Protein AF-A0A6G0W6D2-F1 (afdb_monomer_lite)

Sequence (345 aa):
MPRTNRQSHSVPTDGKIVRRNLGDDERQKVYRLLLERSVEGKLKHGTIAIVLRIVGCHWRTVSRLWAQARASIDKGSLVADVAVKRKGNPGAKSRRSSDEVEEAKSVALDDRQTLRSTAEKSGIPKTTILRHMKTSSILRARSNHVKPILTTKNQVWRVRHAMSLLLPQLCGGHIFANMRDFVHIDEKWFNITKVKRRFYAYNNEALALRRVQSTKFITKVCAGNTTYSPLKKHGAGPGKKVGVIGIGGLGHLEREGVQGALGSAPLHPEAVKAYAQSFDILLCTSYGPTTNWDMLLSLVATLGTFVLVGLPEKPITDGSFSLVPHKLSFVGSLIRSPSQIEERL

pLDDT: mean 76.23, std 16.11, range [27.22, 94.69]

Foldseek 3Di:
DPDDDPPDDDDDDPDQDAPPDDALVLLVVLVVQQVVQDDPLHHDPCSLVVSCVVSSHDSVLSVVQSVQQVVCVVVPHPGGPSHDPDPDPPDDDDPDDLVLLVQLQVDDQVLQQDLVSSCVRSVNDSVVNVVSCVVVVQWDKDKAFEDEDDDPVNVVVVVVVQVVQWDADPVRDTDGNPCPVDDDDDDDFDFPDDRMTIGGDGPPDDDDHRYDHDPVPTDGLFLVQQVVVVCVVLPPDPPFAEEEADPDPNRVVCPVPHDDYDDPDPCDPVNLVVQFQPGLEYEYDDDDPPDDQLSSLRNHHQQGEYEYSDDDPDDDDDHPVSCPVSVYHYYYTHHDDPVVSVVVD

Secondary structure (DSSP, 8-state):
-------------SS---BS---HHHHHHHHHHHHHTEETTEEPTTHHHHHHHHHTB-HHHHHHHHHHHHHHHHTT-SS---S-S--S--PPPPSS-HHHHHGGGGS-GGGGGSHHHHHHHH---HHHHHHHHHHH--EEEEEEE-EE---HHHHHHHHHHHHHTEEE-TTS-EEE---TT---------BSS-SEEEEEEETTPPPPP-EES-GGGSPBHHHHHHHHHHHHHTT--TT--EEEE--STTHHHHHTTSS----SS---HHHHHHTTT-EEEEEE----TT--HHHHHTTEEEEEEEEE-S--SS-----HHHHTTTT-EEEE-----HHHHHTT-

Organism: NCBI:txid100861

InterPro domains:
  IPR036291 NAD(P)-binding domain superfamily [SSF51735] (221-343)
  IPR056671 Domain of unknown function DUF7769 [PF24964] (24-75)

Radius of gyration: 41.67 Å; chains: 1; bounding box: 96×47×117 Å

Structure (mmCIF, N/CA/C/O backbone):
data_AF-A0A6G0W6D2-F1
#
_entry.id   AF-A0A6G0W6D2-F1
#
loop_
_atom_site.group_PDB
_atom_site.id
_atom_site.type_symbol
_atom_site.label_atom_id
_atom_site.label_alt_id
_atom_site.label_comp_id
_atom_site.label_asym_id
_atom_site.label_entity_id
_atom_site.label_seq_id
_atom_site.pdbx_PDB_ins_code
_atom_site.Cartn_x
_atom_site.Cartn_y
_atom_site.Cartn_z
_atom_site.occupancy
_atom_site.B_iso_or_equiv
_atom_site.auth_seq_id
_atom_site.auth_comp_id
_atom_site.auth_asym_id
_atom_site.auth_atom_id
_atom_site.pdbx_PDB_model_num
ATOM 1 N N . MET A 1 1 ? -7.844 11.949 25.074 1.00 30.92 1 MET A N 1
ATOM 2 C CA . MET A 1 1 ? -8.590 13.096 25.630 1.00 30.92 1 MET A CA 1
ATOM 3 C C . MET A 1 1 ? -9.917 12.595 26.187 1.00 30.92 1 MET A C 1
ATOM 5 O O . MET A 1 1 ? -10.807 12.299 25.391 1.00 30.92 1 MET A O 1
ATOM 9 N N . PRO A 1 2 ? -10.049 12.402 27.509 1.00 30.64 2 PRO A N 1
ATOM 10 C CA . PRO A 1 2 ? -11.330 12.071 28.118 1.00 30.64 2 PRO A CA 1
ATOM 11 C C . PRO A 1 2 ? -12.205 13.327 28.087 1.00 30.64 2 PRO A C 1
ATOM 13 O O . PRO A 1 2 ? -11.773 14.396 28.510 1.00 30.64 2 PRO A O 1
ATOM 16 N N . ARG A 1 3 ? -13.413 13.224 27.527 1.00 27.22 3 ARG A N 1
ATOM 17 C CA . ARG A 1 3 ? -14.372 14.334 27.523 1.00 27.22 3 ARG A CA 1
ATOM 18 C C . ARG A 1 3 ? -14.784 14.617 28.965 1.00 27.22 3 ARG A C 1
ATOM 20 O O . ARG A 1 3 ? -15.404 13.772 29.604 1.00 27.22 3 ARG A O 1
ATOM 27 N N . THR A 1 4 ? -14.415 15.795 29.451 1.00 32.22 4 THR A N 1
ATOM 28 C CA . THR A 1 4 ? -14.839 16.336 30.735 1.00 32.22 4 THR A CA 1
ATOM 29 C C . THR A 1 4 ? -16.358 16.457 30.752 1.00 32.22 4 THR A C 1
ATOM 31 O O . THR A 1 4 ? -16.993 16.957 29.820 1.00 32.22 4 THR A O 1
ATOM 34 N N . ASN A 1 5 ? -16.943 15.899 31.804 1.00 29.70 5 ASN A N 1
ATOM 35 C CA . ASN A 1 5 ? -18.371 15.870 32.050 1.00 29.70 5 ASN A CA 1
ATOM 36 C C . ASN A 1 5 ? -18.835 17.318 32.280 1.00 29.70 5 ASN A C 1
ATOM 38 O O . ASN A 1 5 ? -18.477 17.919 33.292 1.00 29.70 5 ASN A O 1
ATOM 42 N N . ARG A 1 6 ? -19.571 17.909 31.329 1.00 30.69 6 ARG A N 1
ATOM 43 C CA . ARG A 1 6 ? -20.211 19.216 31.529 1.00 30.69 6 ARG A CA 1
ATOM 44 C C . ARG A 1 6 ? -21.268 19.051 32.618 1.00 30.69 6 ARG A C 1
ATOM 46 O O . ARG A 1 6 ? -22.361 18.559 32.350 1.00 30.69 6 ARG A O 1
ATOM 53 N N . GLN A 1 7 ? -20.926 19.449 33.838 1.00 33.25 7 GLN A N 1
ATOM 54 C CA . GLN A 1 7 ? -21.901 19.709 34.887 1.00 33.25 7 GLN A CA 1
ATOM 55 C C . GLN A 1 7 ? -22.742 20.903 34.431 1.00 33.25 7 GLN A C 1
ATOM 57 O O . GLN A 1 7 ? -22.276 22.039 34.385 1.00 33.25 7 GLN A O 1
ATOM 62 N N . SER A 1 8 ? -23.970 20.630 34.000 1.00 29.39 8 SER A N 1
ATOM 63 C CA . SER A 1 8 ? -24.966 21.660 33.738 1.00 29.39 8 SER A CA 1
ATOM 64 C C . SER A 1 8 ? -25.407 22.251 35.076 1.00 29.39 8 SER A C 1
ATOM 66 O O . SER A 1 8 ? -26.236 21.663 35.773 1.00 29.39 8 SER A O 1
ATOM 68 N N . HIS A 1 9 ? -24.835 23.392 35.449 1.00 32.47 9 HIS A N 1
ATOM 69 C CA . HIS A 1 9 ? -25.386 24.241 36.496 1.00 32.47 9 HIS A CA 1
ATOM 70 C C . HIS A 1 9 ? -26.630 24.945 35.945 1.00 32.47 9 HIS A C 1
ATOM 72 O O . HIS A 1 9 ? -26.527 25.817 35.088 1.00 32.47 9 HIS A O 1
ATOM 78 N N . SER A 1 10 ? -27.807 24.547 36.421 1.00 30.92 10 SER A N 1
ATOM 79 C CA . SER A 1 10 ? -29.050 25.302 36.251 1.00 30.92 10 SER A CA 1
ATOM 80 C C . SER A 1 10 ? -29.466 25.865 37.608 1.00 30.92 10 SER A C 1
ATOM 82 O O . SER A 1 10 ? -29.642 25.102 38.561 1.00 30.92 10 SER A O 1
ATOM 84 N N . VAL A 1 11 ? -29.599 27.189 37.681 1.00 31.41 11 VAL A N 1
ATOM 85 C CA . VAL A 1 11 ? -30.148 27.939 38.822 1.00 31.41 11 VAL A CA 1
ATOM 86 C C . VAL A 1 11 ? -31.615 27.523 39.048 1.00 31.41 11 VAL A C 1
ATOM 88 O O . VAL A 1 11 ? -32.323 27.336 38.056 1.00 31.41 11 VAL A O 1
ATOM 91 N N . PRO A 1 12 ? -32.098 27.345 40.295 1.00 35.16 12 PRO A N 1
ATOM 92 C CA . PRO A 1 12 ? -33.463 26.897 40.541 1.00 35.16 12 PRO A CA 1
ATOM 93 C C . PRO A 1 12 ? -34.421 28.083 40.713 1.00 35.16 12 PRO A C 1
ATOM 95 O O . PRO A 1 12 ? -34.362 28.795 41.711 1.00 35.16 12 PRO A O 1
ATOM 98 N N . THR A 1 13 ? -35.329 28.257 39.756 1.00 35.19 13 THR A N 1
ATOM 99 C CA . THR A 1 13 ? -36.591 28.991 39.919 1.00 35.19 13 THR A CA 1
ATOM 100 C C . THR A 1 13 ? -37.713 28.013 40.270 1.00 35.19 13 THR A C 1
ATOM 102 O O . THR A 1 13 ? -37.699 26.855 39.844 1.00 35.19 13 THR A O 1
ATOM 105 N N . ASP A 1 14 ? -38.654 28.462 41.103 1.00 43.66 14 ASP A N 1
ATOM 106 C CA . ASP A 1 14 ? -39.768 27.680 41.646 1.00 43.66 14 ASP A CA 1
ATOM 107 C C . ASP A 1 14 ? -40.508 26.854 40.581 1.00 43.66 14 ASP A C 1
ATOM 109 O O . ASP A 1 14 ? -41.156 27.371 39.676 1.00 43.66 14 ASP A O 1
ATOM 113 N N . GLY A 1 15 ? -40.389 25.530 40.699 1.00 42.16 15 GLY A N 1
ATOM 114 C CA . GLY A 1 15 ? -40.879 24.572 39.709 1.00 42.16 15 GLY A CA 1
ATOM 115 C C . GLY A 1 15 ? -40.122 23.254 39.822 1.00 42.16 15 GLY A C 1
ATOM 116 O O . GLY A 1 15 ? -39.290 22.924 38.981 1.00 42.16 15 GLY A O 1
ATOM 117 N N . LYS A 1 16 ? -40.357 22.527 40.924 1.00 50.44 16 LYS A N 1
ATOM 118 C CA . LYS A 1 16 ? -39.625 21.320 41.358 1.00 50.44 16 LYS A CA 1
ATOM 119 C C . LYS A 1 16 ? -39.306 20.358 40.203 1.00 50.44 16 LYS A C 1
ATOM 121 O O . LYS A 1 16 ? -40.147 19.561 39.791 1.00 50.44 16 LYS A O 1
ATOM 126 N N . ILE A 1 17 ? -38.052 20.365 39.748 1.00 48.47 17 ILE A N 1
ATOM 127 C CA . ILE A 1 17 ? -37.510 19.354 38.836 1.00 48.47 17 ILE A CA 1
ATOM 128 C C . ILE A 1 17 ? -37.545 18.005 39.564 1.00 48.47 17 ILE A C 1
ATOM 130 O O . ILE A 1 17 ? -36.714 17.726 40.428 1.00 48.47 17 ILE A O 1
ATOM 134 N N . VAL A 1 18 ? -38.507 17.147 39.223 1.00 56.16 18 VAL A N 1
ATOM 135 C CA . VAL A 1 18 ? -38.539 15.764 39.711 1.00 56.16 18 VAL A CA 1
ATOM 136 C C . VAL A 1 18 ? -37.353 15.027 39.089 1.00 56.16 18 VAL A C 1
ATOM 138 O O . VAL A 1 18 ? -37.383 14.655 37.913 1.00 56.16 18 VAL A O 1
ATOM 141 N N . ARG A 1 19 ? -36.281 14.811 39.862 1.00 59.34 19 ARG A N 1
ATOM 142 C CA . ARG A 1 19 ? -35.119 14.051 39.382 1.00 59.34 19 ARG A CA 1
ATOM 143 C C . ARG A 1 19 ? -35.551 12.629 39.019 1.00 59.34 19 ARG A C 1
ATOM 145 O O . ARG A 1 19 ? -36.114 11.899 39.836 1.00 59.34 19 ARG A O 1
ATOM 152 N N . ARG A 1 20 ? -35.287 12.230 37.768 1.00 62.28 20 ARG A N 1
ATOM 153 C CA . ARG A 1 20 ? -35.770 10.957 37.201 1.00 62.28 20 ARG A CA 1
ATOM 154 C C . ARG A 1 20 ? -35.041 9.735 37.772 1.00 62.28 20 ARG A C 1
ATOM 156 O O . ARG A 1 20 ? -35.652 8.676 37.857 1.00 62.28 20 ARG A O 1
ATOM 163 N N . ASN A 1 21 ? -33.772 9.874 38.174 1.00 73.94 21 ASN A N 1
ATOM 164 C CA . ASN A 1 21 ? -32.947 8.799 38.738 1.00 73.94 21 ASN A CA 1
ATOM 165 C C . ASN A 1 21 ? -32.034 9.336 39.855 1.00 73.94 21 ASN A C 1
ATOM 167 O O . ASN A 1 21 ? -31.481 10.421 39.702 1.00 73.94 21 ASN A O 1
ATOM 171 N N . LEU A 1 22 ? -31.878 8.563 40.935 1.00 81.56 22 LEU A N 1
ATOM 172 C CA . LEU A 1 22 ? -30.981 8.838 42.069 1.00 81.56 22 LEU A CA 1
ATOM 173 C C . LEU A 1 22 ? -29.657 8.080 41.886 1.00 81.56 22 LEU A C 1
ATOM 175 O O . LEU A 1 22 ? -29.697 6.927 41.441 1.00 81.56 22 LEU A O 1
ATOM 179 N N . GLY A 1 23 ? -28.528 8.699 42.240 1.00 81.81 23 GLY A N 1
ATOM 180 C CA . GLY A 1 23 ? -27.217 8.028 42.311 1.00 81.81 23 GLY A CA 1
ATOM 181 C C . GLY A 1 23 ? -27.083 7.101 43.529 1.00 81.81 23 GLY A C 1
ATOM 182 O O . GLY A 1 23 ? -27.947 7.118 44.404 1.00 81.81 23 GLY A O 1
ATOM 183 N N . ASP A 1 24 ? -26.014 6.302 43.610 1.00 83.81 24 ASP A N 1
ATOM 184 C CA . ASP A 1 24 ? -25.819 5.335 44.711 1.00 83.81 24 ASP A CA 1
ATOM 185 C C . ASP A 1 24 ? -25.749 6.016 46.089 1.00 83.81 24 ASP A C 1
ATOM 187 O O . ASP A 1 24 ? -26.504 5.645 46.990 1.00 83.81 24 ASP A O 1
ATOM 191 N N . ASP A 1 25 ? -24.961 7.087 46.229 1.00 85.69 25 ASP A N 1
ATOM 192 C CA . ASP A 1 25 ? -24.836 7.836 47.491 1.00 85.69 25 ASP A CA 1
ATOM 193 C C . ASP A 1 25 ? -26.171 8.443 47.948 1.00 85.69 25 ASP A C 1
ATOM 195 O O . ASP A 1 25 ? -26.515 8.449 49.133 1.00 85.69 25 ASP A O 1
ATOM 199 N N . GLU A 1 26 ? -26.955 8.957 46.999 1.00 85.69 26 GLU A N 1
ATOM 200 C CA . GLU A 1 26 ? -28.272 9.537 47.265 1.00 85.69 26 GLU A CA 1
ATOM 201 C C . GLU A 1 26 ? -29.281 8.458 47.670 1.00 85.69 26 GLU A C 1
ATOM 203 O O . GLU A 1 26 ? -30.065 8.659 48.598 1.00 85.69 26 GLU A O 1
ATOM 208 N N . ARG A 1 27 ? -29.247 7.285 47.024 1.00 88.75 27 ARG A N 1
ATOM 209 C CA . ARG A 1 27 ? -30.088 6.139 47.397 1.00 88.75 27 ARG A CA 1
ATOM 210 C C . ARG A 1 27 ? -29.736 5.637 48.791 1.00 88.75 27 ARG A C 1
ATOM 212 O O . ARG A 1 27 ? -30.642 5.333 49.564 1.00 88.75 27 ARG A O 1
ATOM 219 N N . GLN A 1 28 ? -28.455 5.618 49.150 1.00 89.12 28 GLN A N 1
ATOM 220 C CA . GLN A 1 28 ? -28.024 5.220 50.486 1.00 89.12 28 GLN A CA 1
ATOM 221 C C . GLN A 1 28 ? -28.484 6.213 51.560 1.00 89.12 28 GLN A C 1
ATOM 223 O O . GLN A 1 28 ? -28.947 5.789 52.619 1.00 89.12 28 GLN A O 1
ATOM 228 N N . LYS A 1 29 ? -28.473 7.520 51.265 1.00 88.38 29 LYS A N 1
ATOM 229 C CA . LYS A 1 29 ? -29.084 8.548 52.128 1.00 88.38 29 LYS A CA 1
ATOM 230 C C . LYS A 1 29 ? -30.593 8.342 52.291 1.00 88.38 29 LYS A C 1
ATOM 232 O O . LYS A 1 29 ? -31.083 8.352 53.416 1.00 88.38 29 LYS A O 1
ATOM 237 N N . VAL A 1 30 ? -31.324 8.096 51.198 1.00 88.81 30 VAL A N 1
ATOM 238 C CA . VAL A 1 30 ? -32.772 7.800 51.242 1.00 88.81 30 VAL A CA 1
ATOM 239 C C . VAL A 1 30 ? -33.054 6.573 52.104 1.00 88.81 30 VAL A C 1
ATOM 241 O O . VAL A 1 30 ? -33.969 6.599 52.922 1.00 88.81 30 VAL A O 1
ATOM 244 N N . TYR A 1 31 ? -32.268 5.507 51.947 1.00 90.25 31 TYR A N 1
ATOM 245 C CA . TYR A 1 31 ? -32.444 4.284 52.720 1.00 90.25 31 TYR A CA 1
ATOM 246 C C . TYR A 1 31 ? -32.197 4.501 54.220 1.00 90.25 31 TYR A C 1
ATOM 248 O O . TYR A 1 31 ? -33.013 4.065 55.027 1.00 90.25 31 TYR A O 1
ATOM 256 N N . ARG A 1 32 ? -31.145 5.242 54.603 1.00 89.56 32 ARG A N 1
ATOM 257 C CA . ARG A 1 32 ? -30.890 5.600 56.013 1.00 89.56 32 ARG A CA 1
ATOM 258 C C . ARG A 1 32 ? -32.042 6.404 56.621 1.00 89.56 32 ARG A C 1
ATOM 260 O O . ARG A 1 32 ? -32.527 6.047 57.688 1.00 89.56 32 ARG A O 1
ATOM 267 N N . LEU A 1 33 ? -32.548 7.413 55.906 1.00 89.12 33 LEU A N 1
ATOM 268 C CA . LEU A 1 33 ? -33.679 8.234 56.363 1.00 89.12 33 LEU A CA 1
ATOM 269 C C . LEU A 1 33 ? -34.973 7.430 56.551 1.00 89.12 33 LEU A C 1
ATOM 271 O O . LEU A 1 33 ? -35.787 7.763 57.417 1.00 89.12 33 LEU A O 1
ATOM 275 N N . LEU A 1 34 ? -35.183 6.406 55.719 1.00 89.69 34 LEU A N 1
ATOM 276 C CA . LEU A 1 34 ? -36.299 5.472 55.859 1.00 89.69 34 LEU A CA 1
ATOM 277 C C . LEU A 1 34 ? -36.098 4.532 57.048 1.00 89.69 34 LEU A C 1
ATOM 279 O O . LEU A 1 34 ? -37.061 4.275 57.763 1.00 89.69 34 LEU A O 1
ATOM 283 N N . LEU A 1 35 ? -34.869 4.057 57.273 1.00 89.44 35 LEU A N 1
ATOM 284 C CA . LEU A 1 35 ? -34.533 3.167 58.382 1.00 89.44 35 LEU A CA 1
ATOM 285 C C . LEU A 1 35 ? -34.736 3.857 59.739 1.00 89.44 35 LEU A C 1
ATOM 287 O O . LEU A 1 35 ? -35.408 3.292 60.596 1.00 89.44 35 LEU A O 1
ATOM 291 N N . GLU A 1 36 ? -34.274 5.105 59.887 1.00 88.44 36 GLU A N 1
ATOM 292 C CA . GLU A 1 36 ? -34.497 5.956 61.076 1.00 88.44 36 GLU A CA 1
ATOM 293 C C . GLU A 1 36 ? -35.981 6.127 61.432 1.00 88.44 36 GLU A C 1
ATOM 295 O O . GLU A 1 36 ? -36.338 6.343 62.585 1.00 88.44 36 GLU A O 1
ATOM 300 N N . ARG A 1 37 ? -36.858 6.072 60.424 1.00 86.38 37 ARG A N 1
ATOM 301 C CA . ARG A 1 37 ? -38.307 6.292 60.556 1.00 86.38 37 ARG A CA 1
ATOM 302 C C . ARG A 1 37 ? -39.109 4.994 60.443 1.00 86.38 37 ARG A C 1
ATOM 304 O O . ARG A 1 37 ? -40.341 5.040 60.370 1.00 86.38 37 ARG A O 1
ATOM 311 N N . SER A 1 38 ? -38.424 3.853 60.397 1.00 86.31 38 SER A N 1
ATOM 312 C CA . SER A 1 38 ? -39.029 2.525 60.391 1.00 86.31 38 SER A CA 1
ATOM 313 C C . SER A 1 38 ? -39.088 1.978 61.812 1.00 86.31 38 SER A C 1
ATOM 315 O O . SER A 1 38 ? -38.154 2.145 62.589 1.00 86.31 38 SER A O 1
ATOM 317 N N . VAL A 1 39 ? -40.198 1.333 62.155 1.00 82.44 39 VAL A N 1
ATOM 318 C CA . VAL A 1 39 ? -40.387 0.660 63.444 1.00 82.44 39 VAL A CA 1
ATOM 319 C C . VAL A 1 39 ? -40.684 -0.799 63.125 1.00 82.44 39 VAL A C 1
ATOM 321 O O . VAL A 1 39 ? -41.544 -1.071 62.288 1.00 82.44 39 VAL A O 1
ATOM 324 N N . GLU A 1 40 ? -39.914 -1.725 63.703 1.00 77.62 40 GLU A N 1
ATOM 325 C CA . GLU A 1 40 ? -40.036 -3.178 63.460 1.00 77.62 40 GLU A CA 1
ATOM 326 C C . GLU A 1 40 ? -39.983 -3.567 61.967 1.00 77.62 40 GLU A C 1
ATOM 328 O O . GLU A 1 40 ? -40.667 -4.472 61.492 1.00 77.62 40 GLU A O 1
ATOM 333 N N . GLY A 1 41 ? -39.193 -2.836 61.173 1.00 73.50 41 GLY A N 1
ATOM 334 C CA . GLY A 1 41 ? -39.076 -3.078 59.732 1.00 73.50 41 GLY A CA 1
ATOM 335 C C . GLY A 1 41 ? -40.287 -2.634 58.900 1.00 73.50 41 GLY A C 1
ATOM 336 O O . GLY A 1 41 ? -40.288 -2.841 57.684 1.00 73.50 41 GLY A O 1
ATOM 337 N N . LYS A 1 42 ? -41.284 -1.977 59.509 1.00 81.12 42 LYS A N 1
ATOM 338 C CA . LYS A 1 42 ? -42.438 -1.375 58.829 1.00 81.12 42 LYS A CA 1
ATOM 339 C C . LYS A 1 42 ? -42.321 0.151 58.804 1.00 81.12 42 LYS A C 1
ATOM 341 O O . LYS A 1 42 ? -41.895 0.791 59.765 1.00 81.12 42 LYS A O 1
ATOM 346 N N . LEU A 1 43 ? -42.704 0.751 57.679 1.00 84.62 43 LEU A N 1
ATOM 347 C CA . LEU A 1 43 ? -42.761 2.207 57.535 1.00 84.62 43 LEU A CA 1
ATOM 348 C C . LEU A 1 43 ? -44.114 2.719 58.029 1.00 84.62 43 LEU A C 1
ATOM 350 O O . LEU A 1 43 ? -45.156 2.218 57.607 1.00 84.62 43 LEU A O 1
ATOM 354 N N . LYS A 1 44 ? -44.101 3.759 58.868 1.00 83.06 44 LYS A N 1
ATOM 355 C CA . LYS A 1 44 ? -45.326 4.483 59.233 1.00 83.06 44 LYS A CA 1
ATOM 356 C C . LYS A 1 44 ? -45.965 5.137 58.000 1.00 83.06 44 LYS A C 1
ATOM 358 O O . LYS A 1 44 ? -45.279 5.523 57.046 1.00 83.06 44 LYS A O 1
ATOM 363 N N . HIS A 1 45 ? -47.292 5.262 58.019 1.00 80.75 45 HIS A N 1
ATOM 364 C CA . HIS A 1 45 ? -48.028 5.929 56.948 1.00 80.75 45 HIS A CA 1
ATOM 365 C C . HIS A 1 45 ? -47.533 7.376 56.787 1.00 80.75 45 HIS A C 1
ATOM 367 O O . HIS A 1 45 ? -47.266 8.065 57.767 1.00 80.75 45 HIS A O 1
ATOM 373 N N . GLY A 1 46 ? -47.348 7.825 55.545 1.00 81.62 46 GLY A N 1
ATOM 374 C CA . GLY A 1 46 ? -46.825 9.164 55.251 1.00 81.62 46 GLY A CA 1
ATOM 375 C C . GLY A 1 46 ? -45.299 9.329 55.335 1.00 81.62 46 GLY A C 1
ATOM 376 O O . GLY A 1 46 ? -44.787 10.314 54.808 1.00 81.62 46 GLY A O 1
ATOM 377 N N . THR A 1 47 ? -44.529 8.364 55.858 1.00 85.19 47 THR A N 1
ATOM 378 C CA . THR A 1 47 ? -43.053 8.465 55.916 1.00 85.19 47 THR A CA 1
ATOM 379 C C . THR A 1 47 ? -42.420 8.642 54.534 1.00 85.19 47 THR A C 1
ATOM 381 O O . THR A 1 47 ? -41.531 9.472 54.353 1.00 85.19 47 THR A O 1
ATOM 384 N N . ILE A 1 48 ? -42.924 7.932 53.520 1.00 84.31 48 ILE A N 1
ATOM 385 C CA . ILE A 1 48 ? -42.465 8.081 52.127 1.00 84.31 48 ILE A CA 1
ATOM 386 C C . ILE A 1 48 ? -42.742 9.504 51.609 1.00 84.31 48 ILE A C 1
ATOM 388 O O . ILE A 1 48 ? -41.920 10.064 50.881 1.00 84.31 48 ILE A O 1
ATOM 392 N N . ALA A 1 49 ? -43.862 10.109 52.020 1.00 83.38 49 ALA A N 1
ATOM 393 C CA . ALA A 1 49 ? -44.243 11.474 51.659 1.00 83.38 49 ALA A CA 1
ATOM 394 C C . ALA A 1 49 ? -43.380 12.551 52.338 1.00 83.38 49 ALA A C 1
ATOM 396 O O . ALA A 1 49 ? -43.205 13.645 51.803 1.00 83.38 49 ALA A O 1
ATOM 397 N N . ILE A 1 50 ? -42.794 12.236 53.490 1.00 84.50 50 ILE A N 1
ATOM 398 C CA . ILE A 1 50 ? -41.839 13.107 54.178 1.00 84.50 50 ILE A CA 1
ATOM 399 C C . ILE A 1 50 ? -40.467 13.001 53.505 1.00 84.50 50 ILE A C 1
ATOM 401 O O . ILE A 1 50 ? -39.884 14.011 53.115 1.00 84.50 50 ILE A O 1
ATOM 405 N N . VAL A 1 51 ? -39.982 11.776 53.278 1.00 84.88 51 VAL A N 1
ATOM 406 C CA . VAL A 1 51 ? -38.669 11.533 52.655 1.00 84.88 51 VAL A CA 1
ATOM 407 C C . VAL A 1 51 ? -38.611 12.082 51.224 1.00 84.88 51 VAL A C 1
ATOM 409 O O . VAL A 1 51 ? -37.588 12.640 50.824 1.00 84.88 51 VAL A O 1
ATOM 412 N N . LEU A 1 52 ? -39.712 12.027 50.461 1.00 82.81 52 LEU A N 1
ATOM 413 C CA . LEU A 1 52 ? -39.750 12.630 49.122 1.00 82.81 52 LEU A CA 1
ATOM 414 C C . LEU A 1 52 ? -39.627 14.157 49.144 1.00 82.81 52 LEU A C 1
ATOM 416 O O . LEU A 1 52 ? -39.059 14.715 48.208 1.00 82.81 52 LEU A O 1
ATOM 420 N N . ARG A 1 53 ? -40.129 14.838 50.187 1.00 82.31 53 ARG A N 1
ATOM 421 C CA . ARG A 1 53 ? -40.027 16.305 50.300 1.00 82.31 53 ARG A CA 1
ATOM 422 C C . ARG A 1 53 ? -38.590 16.736 50.572 1.00 82.31 53 ARG A C 1
ATOM 424 O O . ARG A 1 53 ? -38.172 17.758 50.047 1.00 82.31 53 ARG A O 1
ATOM 431 N N . ILE A 1 54 ? -37.852 15.927 51.332 1.00 82.38 54 ILE A N 1
ATOM 432 C CA . ILE A 1 54 ? -36.447 16.165 51.680 1.00 82.38 54 ILE A CA 1
ATOM 433 C C . ILE A 1 54 ? -35.532 15.922 50.471 1.00 82.38 54 ILE A C 1
ATOM 435 O O . ILE A 1 54 ? -34.629 16.706 50.210 1.00 82.38 54 ILE A O 1
ATOM 439 N N . VAL A 1 55 ? -35.761 14.837 49.725 1.00 80.56 55 VAL A N 1
ATOM 440 C CA . VAL A 1 55 ? -34.838 14.392 48.662 1.00 80.56 55 VAL A CA 1
ATOM 441 C C . VAL A 1 55 ? -35.247 14.877 47.263 1.00 80.56 55 VAL A C 1
ATOM 443 O O . VAL A 1 55 ? -34.436 14.862 46.340 1.00 80.56 55 VAL A O 1
ATOM 446 N N . GLY A 1 56 ? -36.492 15.324 47.072 1.00 79.00 56 GLY A N 1
ATOM 447 C CA . GLY A 1 56 ? -36.956 15.867 45.790 1.00 79.00 56 GLY A CA 1
ATOM 448 C C . GLY A 1 56 ? -37.072 14.814 44.678 1.00 79.00 56 GLY A C 1
ATOM 449 O O . GLY A 1 56 ? -36.708 15.068 43.529 1.00 79.00 56 GLY A O 1
ATOM 450 N N . CYS A 1 57 ? -37.563 13.613 45.000 1.00 79.00 57 CYS A N 1
ATOM 451 C CA . CYS A 1 57 ? -37.718 12.507 44.047 1.00 79.00 57 CYS A CA 1
ATOM 452 C C . CYS A 1 57 ? -39.156 11.965 43.997 1.00 79.00 57 CYS A C 1
ATOM 454 O O . CYS A 1 57 ? -39.968 12.199 44.890 1.00 79.00 57 CYS A O 1
ATOM 456 N N . HIS A 1 58 ? -39.494 11.225 42.937 1.00 83.62 58 HIS A N 1
ATOM 457 C CA . HIS A 1 58 ? -40.824 10.626 42.798 1.00 83.62 58 HIS A CA 1
ATOM 458 C C . HIS A 1 58 ? -41.042 9.505 43.833 1.00 83.62 58 HIS A C 1
ATOM 460 O O . HIS A 1 58 ? -40.200 8.615 43.971 1.00 83.62 58 HIS A O 1
ATOM 466 N N . TRP A 1 59 ? -42.203 9.469 44.498 1.00 82.19 59 TRP A N 1
ATOM 467 C CA . TRP A 1 59 ? -42.514 8.498 45.563 1.00 82.19 59 TRP A CA 1
ATOM 468 C C . TRP A 1 59 ? -42.325 7.027 45.138 1.00 82.19 59 TRP A C 1
ATOM 470 O O . TRP A 1 59 ? -41.799 6.222 45.904 1.00 82.19 59 TRP A O 1
ATOM 480 N N . ARG A 1 60 ? -42.665 6.673 43.882 1.00 85.00 60 ARG A N 1
ATOM 481 C CA . ARG A 1 60 ? -42.424 5.325 43.308 1.00 85.00 60 ARG A CA 1
ATOM 482 C C . ARG A 1 60 ? -40.950 4.917 43.309 1.00 85.00 60 ARG A C 1
ATOM 484 O O . ARG A 1 60 ? -40.656 3.729 43.249 1.00 85.00 60 ARG A O 1
ATOM 491 N N . THR A 1 61 ? -40.017 5.864 43.285 1.00 84.88 61 THR A N 1
ATOM 492 C CA . THR A 1 61 ? -38.576 5.576 43.339 1.00 84.88 61 THR A CA 1
ATOM 493 C C . THR A 1 61 ? -38.166 5.189 44.757 1.00 84.88 61 THR A C 1
ATOM 495 O O . THR A 1 61 ? -37.500 4.175 44.929 1.00 84.88 61 THR A O 1
ATOM 498 N N . VAL A 1 62 ? -38.645 5.927 45.762 1.00 87.50 62 VAL A N 1
ATOM 499 C CA . VAL A 1 62 ? -38.426 5.638 47.192 1.00 87.50 62 VAL A CA 1
ATOM 500 C C . VAL A 1 62 ? -39.075 4.310 47.589 1.00 87.50 62 VAL A C 1
ATOM 502 O O . VAL A 1 62 ? -38.438 3.470 48.213 1.00 87.50 62 VAL A O 1
ATOM 505 N N . SER A 1 63 ? -40.317 4.079 47.155 1.00 88.81 63 SER A N 1
ATOM 506 C CA . SER A 1 63 ? -41.047 2.832 47.408 1.00 88.81 63 SER A CA 1
ATOM 507 C C . SER A 1 63 ? -40.352 1.615 46.779 1.00 88.81 63 SER A C 1
ATOM 509 O O . SER A 1 63 ? -40.126 0.621 47.466 1.00 88.81 63 SER A O 1
ATOM 511 N N . ARG A 1 64 ? -39.923 1.707 45.508 1.00 87.94 64 ARG A N 1
ATOM 512 C CA . ARG A 1 64 ? -39.147 0.637 44.851 1.00 87.94 64 ARG A CA 1
ATOM 513 C C . ARG A 1 64 ? -37.809 0.385 45.534 1.00 87.94 64 ARG A C 1
ATOM 515 O O . ARG A 1 64 ? -37.395 -0.764 45.627 1.00 87.94 64 ARG A O 1
ATOM 522 N N . LEU A 1 65 ? -37.142 1.440 45.999 1.00 89.81 65 LEU A N 1
ATOM 523 C CA . LEU A 1 65 ? -35.880 1.312 46.715 1.00 89.81 65 LEU A CA 1
ATOM 524 C C . LEU A 1 65 ? -36.059 0.584 48.052 1.00 89.81 65 LEU A C 1
ATOM 526 O O . LEU A 1 65 ? -35.297 -0.330 48.344 1.00 89.81 65 LEU A O 1
ATOM 530 N N . TRP A 1 66 ? -37.088 0.939 48.826 1.00 90.25 66 TRP A N 1
ATOM 531 C CA . TRP A 1 66 ? -37.414 0.252 50.077 1.00 90.25 66 TRP A CA 1
ATOM 532 C C . TRP A 1 66 ? -37.747 -1.227 49.850 1.00 90.25 66 TRP A C 1
ATOM 534 O O . TRP A 1 66 ? -37.224 -2.092 50.545 1.00 90.25 66 TRP A O 1
ATOM 544 N N . ALA A 1 67 ? -38.556 -1.528 48.830 1.00 89.75 67 ALA A N 1
ATOM 545 C CA . ALA A 1 67 ? -38.888 -2.902 48.465 1.00 89.75 67 ALA A CA 1
ATOM 546 C C . ALA A 1 67 ? -37.651 -3.708 48.024 1.00 89.75 67 ALA A C 1
ATOM 548 O O . ALA A 1 67 ? -37.506 -4.860 48.419 1.00 89.75 67 ALA A O 1
ATOM 549 N N . GLN A 1 68 ? -36.739 -3.105 47.248 1.00 89.06 68 GLN A N 1
ATOM 550 C CA . GLN A 1 68 ? -35.471 -3.730 46.849 1.00 89.06 68 GLN A CA 1
ATOM 551 C C . GLN A 1 68 ? -34.594 -4.046 48.069 1.00 89.06 68 GLN A C 1
ATOM 553 O O . GLN A 1 68 ? -34.108 -5.168 48.194 1.00 89.06 68 GLN A O 1
ATOM 558 N N . ALA A 1 69 ? -34.439 -3.080 48.976 1.00 89.44 69 ALA A N 1
ATOM 559 C CA . ALA A 1 69 ? -33.660 -3.235 50.197 1.00 89.44 69 ALA A CA 1
ATOM 560 C C . ALA A 1 69 ? -34.220 -4.344 51.103 1.00 89.44 69 ALA A C 1
ATOM 562 O O . ALA A 1 69 ? -33.469 -5.210 51.549 1.00 89.44 69 ALA A O 1
ATOM 563 N N . ARG A 1 70 ? -35.543 -4.367 51.317 1.00 89.44 70 ARG A N 1
ATOM 564 C CA . ARG A 1 70 ? -36.226 -5.411 52.096 1.00 89.44 70 ARG A CA 1
ATOM 565 C C . ARG A 1 70 ? -36.089 -6.787 51.461 1.00 89.44 70 ARG A C 1
ATOM 567 O O . ARG A 1 70 ? -35.620 -7.697 52.126 1.00 89.44 70 ARG A O 1
ATOM 574 N N . ALA A 1 71 ? -36.365 -6.909 50.164 1.00 88.50 71 ALA A N 1
ATOM 575 C CA . ALA A 1 71 ? -36.217 -8.173 49.447 1.00 88.50 71 ALA A CA 1
ATOM 576 C C . ALA A 1 71 ? -34.773 -8.712 49.466 1.00 88.50 71 ALA A C 1
ATOM 578 O O . ALA A 1 71 ? -34.570 -9.914 49.334 1.00 88.50 71 ALA A O 1
ATOM 579 N N . SER A 1 72 ? -33.768 -7.842 49.605 1.00 88.88 72 SER A N 1
ATOM 580 C CA . SER A 1 72 ? -32.369 -8.244 49.786 1.00 88.88 72 SER A CA 1
ATOM 581 C C . SER A 1 72 ? -32.118 -8.832 51.175 1.00 88.88 72 SER A C 1
ATOM 583 O O . SER A 1 72 ? -31.454 -9.859 51.288 1.00 88.88 72 SER A O 1
ATOM 585 N N . ILE A 1 73 ? -32.653 -8.195 52.220 1.00 87.31 73 ILE A N 1
ATOM 586 C CA . ILE A 1 73 ? -32.537 -8.662 53.609 1.00 87.31 73 ILE A CA 1
ATOM 587 C C . ILE A 1 73 ? -33.309 -9.971 53.794 1.00 87.31 73 ILE A C 1
ATOM 589 O O . ILE A 1 73 ? -32.774 -10.924 54.348 1.00 87.31 73 ILE A O 1
ATOM 593 N N . ASP A 1 74 ? -34.528 -10.052 53.258 1.00 85.81 74 ASP A N 1
ATOM 594 C CA . ASP A 1 74 ? -35.378 -11.243 53.354 1.00 85.81 74 ASP A CA 1
ATOM 595 C C . ASP A 1 74 ? -34.756 -12.451 52.616 1.00 85.81 74 ASP A C 1
ATOM 597 O O . ASP A 1 74 ? -35.021 -13.598 52.958 1.00 85.81 74 ASP A O 1
ATOM 601 N N . LYS A 1 75 ? -33.873 -12.208 51.633 1.00 88.19 75 LYS A N 1
ATOM 602 C CA . LYS A 1 75 ? -33.059 -13.236 50.954 1.00 88.19 75 LYS A CA 1
ATOM 603 C C . LYS A 1 75 ? -31.776 -13.623 51.707 1.00 88.19 75 LYS A C 1
ATOM 605 O O . LYS A 1 75 ? -30.986 -14.396 51.172 1.00 88.19 75 LYS A O 1
ATOM 610 N N . GLY A 1 76 ? -31.548 -13.089 52.907 1.00 83.88 76 GLY A N 1
ATOM 611 C CA . GLY A 1 76 ? -30.392 -13.408 53.750 1.00 83.88 76 GLY A CA 1
ATOM 612 C C . GLY A 1 76 ? -29.158 -12.527 53.528 1.00 83.88 76 GLY A C 1
ATOM 613 O O . GLY A 1 76 ? -28.075 -12.873 53.992 1.00 83.88 76 GLY A O 1
ATOM 614 N N . SER A 1 77 ? -29.278 -11.393 52.828 1.00 84.94 77 SER A N 1
ATOM 615 C CA . SER A 1 77 ? -28.160 -10.448 52.701 1.00 84.94 77 SER A CA 1
ATOM 616 C C . SER A 1 77 ? -27.953 -9.664 54.000 1.00 84.94 77 SER A C 1
ATOM 618 O O . SER A 1 77 ? -28.884 -9.026 54.490 1.00 84.94 77 SER A O 1
ATOM 620 N N . LEU A 1 78 ? -26.715 -9.637 54.510 1.00 77.94 78 LEU A N 1
ATOM 621 C CA . LEU A 1 78 ? -26.321 -8.869 55.705 1.00 77.94 78 LEU A CA 1
ATOM 622 C C . LEU A 1 78 ? -26.491 -7.351 55.525 1.00 77.94 78 LEU A C 1
ATOM 624 O O . LEU A 1 78 ? -26.690 -6.618 56.490 1.00 77.94 78 LEU A O 1
ATOM 628 N N . VAL A 1 79 ? -26.409 -6.874 54.280 1.00 84.12 79 VAL A N 1
ATOM 629 C CA . VAL A 1 79 ? -26.566 -5.462 53.913 1.00 84.12 79 VAL A CA 1
ATOM 630 C C . VAL A 1 79 ? -27.680 -5.334 52.880 1.00 84.12 79 VAL A C 1
ATOM 632 O O . VAL A 1 79 ? -27.789 -6.142 51.955 1.00 84.12 79 VAL A O 1
ATOM 635 N N . ALA A 1 80 ? -28.511 -4.305 53.025 1.00 84.38 80 ALA A N 1
ATOM 636 C CA . ALA A 1 80 ? -29.547 -3.988 52.053 1.00 84.38 80 ALA A CA 1
ATOM 637 C C . ALA A 1 80 ? -28.946 -3.581 50.697 1.00 84.38 80 ALA A C 1
ATOM 639 O O . ALA A 1 80 ? -28.146 -2.646 50.625 1.00 84.38 80 ALA A O 1
ATOM 640 N N . ASP A 1 81 ? -29.386 -4.224 49.612 1.00 85.62 81 ASP A N 1
ATOM 641 C CA . ASP A 1 81 ? -29.061 -3.798 48.249 1.00 85.62 81 ASP A CA 1
ATOM 642 C C . ASP A 1 81 ? -29.803 -2.500 47.892 1.00 85.62 81 ASP A C 1
ATOM 644 O O . ASP A 1 81 ? -31.002 -2.483 47.597 1.00 85.62 81 ASP A O 1
ATOM 648 N N . VAL A 1 82 ? -29.059 -1.397 47.914 1.00 85.88 82 VAL A N 1
ATOM 649 C CA . VAL A 1 82 ? -29.542 -0.045 47.606 1.00 85.88 82 VAL A CA 1
ATOM 650 C C . VAL A 1 82 ? -28.979 0.461 46.268 1.00 85.88 82 VAL A C 1
ATOM 652 O O . VAL A 1 82 ? -29.373 1.531 45.792 1.00 85.88 82 VAL A O 1
ATOM 655 N N . ALA A 1 83 ? -28.126 -0.330 45.611 1.00 83.62 83 ALA A N 1
ATOM 656 C CA . ALA A 1 83 ? -27.380 0.081 44.431 1.00 83.62 83 ALA A CA 1
ATOM 657 C C . ALA A 1 83 ? -28.279 0.300 43.201 1.00 83.62 83 ALA A C 1
ATOM 659 O O . ALA A 1 83 ? -29.339 -0.321 43.010 1.00 83.62 83 ALA A O 1
ATOM 660 N N . VAL A 1 84 ? -27.846 1.202 42.324 1.00 83.75 84 VAL A N 1
ATOM 661 C CA . VAL A 1 84 ? -28.446 1.448 41.017 1.00 83.75 84 VAL A CA 1
ATOM 662 C C . VAL A 1 84 ? -28.195 0.236 40.120 1.00 83.75 84 VAL A C 1
ATOM 664 O O . VAL A 1 84 ? -27.092 -0.011 39.645 1.00 83.75 84 VAL A O 1
ATOM 667 N N . LYS A 1 85 ? -29.262 -0.492 39.774 1.00 78.62 85 LYS A N 1
ATOM 668 C CA . LYS A 1 85 ? -29.182 -1.638 38.841 1.00 78.62 85 LYS A CA 1
ATOM 669 C C . LYS A 1 85 ? -28.851 -1.251 37.395 1.00 78.62 85 LYS A C 1
ATOM 671 O O . LYS A 1 85 ? -28.524 -2.105 36.572 1.00 78.62 85 LYS A O 1
ATOM 676 N N . ARG A 1 86 ? -28.939 0.036 37.056 1.00 70.75 86 ARG A N 1
ATOM 677 C CA . ARG A 1 86 ? -28.586 0.547 35.732 1.00 70.75 86 ARG A CA 1
ATOM 678 C C . ARG A 1 86 ? -27.074 0.775 35.658 1.00 70.75 86 ARG A C 1
ATOM 680 O O . ARG A 1 86 ? -26.602 1.855 35.978 1.00 70.75 86 ARG A O 1
ATOM 687 N N . LYS A 1 87 ? -26.336 -0.208 35.140 1.00 65.12 87 LYS A N 1
ATOM 688 C CA . LYS A 1 87 ? -24.874 -0.140 34.921 1.00 65.12 87 LYS A CA 1
ATOM 689 C C . LYS A 1 87 ? -24.423 0.852 33.826 1.00 65.12 87 LYS A C 1
ATOM 691 O O . LYS A 1 87 ? -23.244 0.915 33.502 1.00 65.12 87 LYS A O 1
ATOM 696 N N . GLY A 1 88 ? -25.347 1.609 33.227 1.00 70.00 88 GLY A N 1
ATOM 697 C CA . GLY A 1 88 ? -25.072 2.593 32.178 1.00 70.00 88 GLY A CA 1
ATOM 698 C C . GLY A 1 88 ? -26.164 2.647 31.111 1.00 70.00 88 GLY A C 1
ATOM 699 O O . GLY A 1 88 ? -27.255 2.092 31.277 1.00 70.00 88 GLY A O 1
ATOM 700 N N . ASN A 1 89 ? -25.876 3.336 30.007 1.00 73.75 89 ASN A N 1
ATOM 701 C CA . ASN A 1 89 ? -26.688 3.252 28.798 1.00 73.75 89 ASN A CA 1
ATOM 702 C C . ASN A 1 89 ? -26.080 2.154 27.913 1.00 73.75 89 ASN A C 1
ATOM 704 O O . ASN A 1 89 ? -24.952 2.348 27.452 1.00 73.75 89 ASN A O 1
ATOM 708 N N . PRO A 1 90 ? -26.756 1.009 27.694 1.00 65.69 90 PRO A N 1
ATOM 709 C CA . PRO A 1 90 ? -26.268 0.034 26.734 1.00 65.69 90 PRO A CA 1
ATOM 710 C C . PRO A 1 90 ? -26.262 0.735 25.376 1.00 65.69 90 PRO A C 1
ATOM 712 O O . PRO A 1 90 ? -27.307 1.149 24.876 1.00 65.69 90 PRO A O 1
ATOM 715 N N . GLY A 1 91 ? -25.070 0.988 24.838 1.00 71.44 91 GLY A N 1
ATOM 716 C CA . GLY A 1 91 ? -24.929 1.627 23.536 1.00 71.44 91 GLY A CA 1
ATOM 717 C C . GLY A 1 91 ? -25.606 0.804 22.438 1.00 71.44 91 GLY A C 1
ATOM 718 O O . GLY A 1 91 ? -26.028 -0.334 22.650 1.00 71.44 91 GLY A O 1
ATOM 719 N N . ALA A 1 92 ? -25.685 1.371 21.236 1.00 76.50 92 ALA A N 1
ATOM 720 C CA . ALA A 1 92 ? -26.176 0.633 20.079 1.00 76.50 92 ALA A CA 1
ATOM 721 C C . ALA A 1 92 ? -25.367 -0.663 19.886 1.00 76.50 92 ALA A C 1
ATOM 723 O O . ALA A 1 92 ? -24.132 -0.639 19.874 1.00 76.50 92 ALA A O 1
ATOM 724 N N . LYS A 1 93 ? -26.069 -1.790 19.730 1.00 76.62 93 LYS A N 1
ATOM 725 C CA . LYS A 1 93 ? -25.443 -3.087 19.454 1.00 76.62 93 LYS A CA 1
ATOM 726 C C . LYS A 1 93 ? -24.724 -3.041 18.100 1.00 76.62 93 LYS A C 1
ATOM 728 O O . LYS A 1 93 ? -25.171 -2.362 17.172 1.00 76.62 93 LYS A O 1
ATOM 733 N N . SER A 1 94 ? -23.605 -3.758 17.980 1.00 71.06 94 SER A N 1
ATOM 734 C CA . SER A 1 94 ? -22.935 -3.923 16.683 1.00 71.06 94 SER A CA 1
ATOM 735 C C . SER A 1 94 ? -23.863 -4.658 15.716 1.00 71.06 94 SER A C 1
ATOM 737 O O . SER A 1 94 ? -24.488 -5.639 16.102 1.00 71.06 94 SER A O 1
ATOM 739 N N . ARG A 1 95 ? -23.946 -4.188 14.465 1.00 79.81 95 ARG A N 1
ATOM 740 C CA . ARG A 1 95 ? -24.750 -4.834 13.409 1.00 79.81 95 ARG A CA 1
ATOM 741 C C . ARG A 1 95 ? -24.122 -6.121 12.869 1.00 79.81 95 ARG A C 1
ATOM 743 O O . ARG A 1 95 ? -24.832 -6.879 12.233 1.00 79.81 95 ARG A O 1
ATOM 750 N N . ARG A 1 96 ? -22.816 -6.315 13.069 1.00 80.75 96 ARG A N 1
ATOM 751 C CA . ARG A 1 96 ? -22.057 -7.488 12.616 1.00 80.75 96 ARG A CA 1
ATOM 752 C C . ARG A 1 96 ? -21.216 -8.050 13.752 1.00 80.75 96 ARG A C 1
ATOM 754 O O . ARG A 1 96 ? -20.737 -7.265 14.589 1.00 80.75 96 ARG A O 1
ATOM 761 N N . SER A 1 97 ? -21.062 -9.370 13.773 1.00 84.50 97 SER A N 1
ATOM 762 C CA . SER A 1 97 ? -20.164 -10.071 14.695 1.00 84.50 97 SER A CA 1
ATOM 763 C C . SER A 1 97 ? -18.697 -9.858 14.295 1.00 84.50 97 SER A C 1
ATOM 765 O O . SER A 1 97 ? -18.402 -9.288 13.244 1.00 84.50 97 SER A O 1
ATOM 767 N N . SER A 1 98 ? -17.760 -10.252 15.162 1.00 82.94 98 SER A N 1
ATOM 768 C CA . SER A 1 98 ? -16.334 -10.215 14.809 1.00 82.94 98 SER A CA 1
ATOM 769 C C . SER A 1 98 ? -16.032 -11.196 13.676 1.00 82.94 98 SER A C 1
ATOM 771 O O . SER A 1 98 ? -15.338 -10.823 12.736 1.00 82.94 98 SER A O 1
ATOM 773 N N . ASP A 1 99 ? -16.632 -12.384 13.732 1.00 84.38 99 ASP A N 1
ATOM 774 C CA . ASP A 1 99 ? -16.394 -13.497 12.807 1.00 84.38 99 ASP A CA 1
ATOM 775 C C . ASP A 1 99 ? -16.864 -13.162 11.384 1.00 84.38 99 ASP A C 1
ATOM 777 O O . ASP A 1 99 ? -16.147 -13.390 10.417 1.00 84.38 99 ASP A O 1
ATOM 781 N N . GLU A 1 100 ? -18.006 -12.480 11.249 1.00 84.62 100 GLU A N 1
ATOM 782 C CA . GLU A 1 100 ? -18.482 -11.964 9.956 1.00 84.62 100 GLU A CA 1
ATOM 783 C C . GLU A 1 100 ? -17.516 -10.951 9.326 1.00 84.62 100 GLU A C 1
ATOM 785 O O . GLU A 1 100 ? -17.493 -10.778 8.111 1.00 84.62 100 GLU A O 1
ATOM 790 N N . VAL A 1 101 ? -16.738 -10.232 10.141 1.00 85.06 101 VAL A N 1
ATOM 791 C CA . VAL A 1 101 ? -15.736 -9.283 9.636 1.00 85.06 101 VAL A CA 1
ATOM 792 C C . VAL A 1 101 ? -14.443 -10.001 9.258 1.00 85.06 101 VAL A C 1
ATOM 794 O O . VAL A 1 101 ? -13.729 -9.529 8.375 1.00 85.06 101 VAL A O 1
ATOM 797 N N . GLU A 1 102 ? -14.153 -11.142 9.884 1.00 87.44 102 GLU A N 1
ATOM 798 C CA . GLU A 1 102 ? -13.029 -12.008 9.519 1.00 87.44 102 GLU A CA 1
ATOM 799 C C . GLU A 1 102 ? -13.206 -12.669 8.155 1.00 87.44 102 GLU A C 1
ATOM 801 O O . GLU A 1 102 ? -12.207 -12.957 7.499 1.00 87.44 102 GLU A O 1
ATOM 806 N N . GLU A 1 103 ? -14.435 -12.753 7.646 1.00 86.19 103 GLU A N 1
ATOM 807 C CA . GLU A 1 103 ? -14.705 -13.149 6.261 1.00 86.19 103 GLU A CA 1
ATOM 808 C C . GLU A 1 103 ? -14.011 -12.229 5.236 1.00 86.19 103 GLU A C 1
ATOM 810 O O . GLU A 1 103 ? -13.696 -12.655 4.132 1.00 86.19 103 GLU A O 1
ATOM 815 N N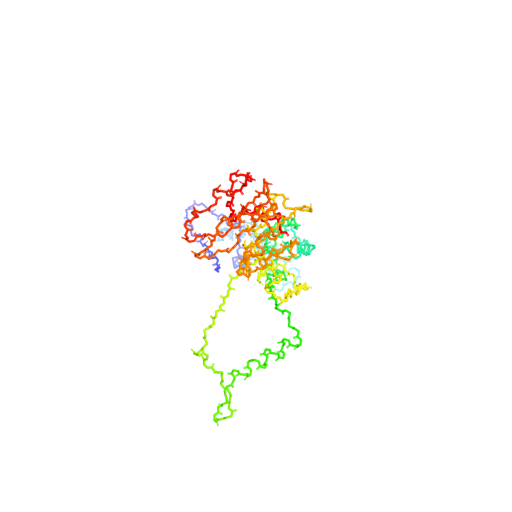 . ALA A 1 104 ? -13.625 -10.996 5.605 1.00 85.81 104 ALA A N 1
ATOM 816 C CA . ALA A 1 104 ? -12.788 -10.137 4.755 1.00 85.81 104 ALA A CA 1
ATOM 817 C C . ALA A 1 104 ? -11.440 -10.780 4.361 1.00 85.81 104 ALA A C 1
ATOM 819 O O . ALA A 1 104 ? -10.768 -10.297 3.446 1.00 85.81 104 ALA A O 1
ATOM 820 N N . LYS A 1 105 ? -11.028 -11.845 5.057 1.00 86.88 105 LYS A N 1
ATOM 821 C CA . LYS A 1 105 ? -9.847 -12.656 4.762 1.00 86.88 105 LYS A CA 1
ATOM 822 C C . LYS A 1 105 ? -9.946 -13.396 3.421 1.00 86.88 105 LYS A C 1
ATOM 824 O O . LYS A 1 105 ? -8.909 -13.611 2.798 1.00 86.88 105 LYS A O 1
ATOM 829 N N . SER A 1 106 ? -11.150 -13.749 2.958 1.00 87.00 106 SER A N 1
ATOM 830 C CA . SER A 1 106 ? -11.342 -14.451 1.677 1.00 87.00 106 SER A CA 1
ATOM 831 C C . SER A 1 106 ? -10.973 -13.589 0.464 1.00 87.00 106 SER A C 1
ATOM 833 O O . SER A 1 106 ? -10.586 -14.112 -0.580 1.00 87.00 106 SER A O 1
ATOM 835 N N . VAL A 1 107 ? -10.987 -12.259 0.612 1.00 89.44 107 VAL A N 1
ATOM 836 C CA . VAL A 1 107 ? -10.511 -11.323 -0.414 1.00 89.44 107 VAL A CA 1
ATOM 837 C C . VAL A 1 107 ? -9.003 -11.499 -0.639 1.00 89.44 107 VAL A C 1
ATOM 839 O O . VAL A 1 107 ? -8.221 -11.599 0.310 1.00 89.44 107 VAL A O 1
ATOM 842 N N . ALA A 1 108 ? -8.556 -11.468 -1.895 1.00 89.12 108 ALA A N 1
ATOM 843 C CA . ALA A 1 108 ? -7.137 -11.559 -2.236 1.00 89.12 108 ALA A CA 1
ATOM 844 C C . ALA A 1 108 ? -6.302 -10.453 -1.557 1.00 89.12 108 ALA A C 1
ATOM 846 O O . ALA A 1 108 ? -6.752 -9.319 -1.377 1.00 89.12 108 ALA A O 1
ATOM 847 N N . LEU A 1 109 ? -5.053 -10.760 -1.189 1.00 88.38 109 LEU A N 1
ATOM 848 C CA . LEU A 1 109 ? -4.174 -9.793 -0.514 1.00 88.38 109 LEU A CA 1
ATOM 849 C C . LEU A 1 109 ? -3.931 -8.531 -1.355 1.00 88.38 109 LEU A C 1
ATOM 851 O O . LEU A 1 109 ? -3.874 -7.438 -0.792 1.00 88.38 109 LEU A O 1
ATOM 855 N N . ASP A 1 110 ? -3.829 -8.653 -2.681 1.00 86.50 110 ASP A N 1
ATOM 856 C CA . ASP A 1 110 ? -3.596 -7.508 -3.568 1.00 86.50 110 ASP A CA 1
ATOM 857 C C . ASP A 1 110 ? -4.761 -6.509 -3.585 1.00 86.50 110 ASP A C 1
ATOM 859 O O . ASP A 1 110 ? -4.522 -5.301 -3.666 1.00 86.50 110 ASP A O 1
ATOM 863 N N . ASP A 1 111 ? -5.989 -6.980 -3.380 1.00 88.06 111 ASP A N 1
ATOM 864 C CA . ASP A 1 111 ? -7.182 -6.143 -3.232 1.00 88.06 111 ASP A CA 1
ATOM 865 C C . ASP A 1 111 ? -7.286 -5.513 -1.832 1.00 88.06 111 ASP A C 1
ATOM 867 O O . ASP A 1 111 ? -7.965 -4.502 -1.620 1.00 88.06 111 ASP A O 1
ATOM 871 N N . ARG A 1 112 ? -6.541 -6.043 -0.854 1.00 91.38 112 ARG A N 1
ATOM 872 C CA . ARG A 1 112 ? -6.491 -5.560 0.534 1.00 91.38 112 ARG A CA 1
ATOM 873 C C . ARG A 1 112 ? -5.400 -4.519 0.789 1.00 91.38 112 ARG A C 1
ATOM 875 O O . ARG A 1 112 ? -4.824 -4.460 1.876 1.00 91.38 112 ARG A O 1
ATOM 882 N N . GLN A 1 113 ? -5.110 -3.658 -0.186 1.00 90.62 113 GLN A N 1
ATOM 883 C CA . GLN A 1 113 ? -4.112 -2.588 -0.030 1.00 90.62 113 GLN A CA 1
ATOM 884 C C . GLN A 1 113 ? -4.634 -1.362 0.726 1.00 90.62 113 GLN A C 1
ATOM 886 O O . GLN A 1 113 ? -3.908 -0.721 1.496 1.00 90.62 113 GLN A O 1
ATOM 891 N N . THR A 1 114 ? -5.902 -1.014 0.513 1.00 91.56 114 THR A N 1
ATOM 892 C CA . THR A 1 114 ? -6.554 0.124 1.162 1.00 91.56 114 THR A CA 1
ATOM 893 C C . THR A 1 114 ? -7.830 -0.336 1.842 1.00 91.56 114 THR A C 1
ATOM 895 O O . THR A 1 114 ? -8.521 -1.212 1.347 1.00 91.56 114 THR A O 1
ATOM 898 N N . LEU A 1 115 ? -8.220 0.310 2.941 1.00 91.62 115 LEU A N 1
ATOM 899 C CA . LEU A 1 115 ? -9.499 -0.014 3.582 1.00 91.62 115 LEU A CA 1
ATOM 900 C C . LEU A 1 115 ? -10.708 0.235 2.673 1.00 91.62 115 LEU A C 1
ATOM 902 O O . LEU A 1 115 ? -11.777 -0.299 2.940 1.00 91.62 115 LEU A O 1
ATOM 906 N N . ARG A 1 116 ? -10.567 1.087 1.649 1.00 92.44 116 ARG A N 1
ATOM 907 C CA . ARG A 1 116 ? -11.632 1.342 0.676 1.00 92.44 116 ARG A CA 1
ATOM 908 C C . ARG A 1 116 ? -11.757 0.158 -0.286 1.00 92.44 116 ARG A C 1
ATOM 910 O O . ARG A 1 116 ? -12.848 -0.377 -0.396 1.00 92.44 116 ARG A O 1
ATOM 917 N N . SER A 1 117 ? -10.643 -0.296 -0.864 1.00 92.25 117 SER A N 1
ATOM 918 C CA . SER A 1 117 ? -10.618 -1.474 -1.741 1.00 92.25 117 SER A CA 1
ATOM 919 C C . SER A 1 117 ? -11.027 -2.748 -0.998 1.00 92.25 117 SER A C 1
ATOM 921 O O . SER A 1 117 ? -11.844 -3.508 -1.500 1.00 92.25 117 SER A O 1
ATOM 923 N N . THR A 1 118 ? -10.570 -2.936 0.248 1.00 91.38 118 THR A N 1
ATOM 924 C CA . THR A 1 118 ? -11.031 -4.052 1.087 1.00 91.38 118 THR A CA 1
ATOM 925 C C . THR A 1 118 ? -12.533 -3.978 1.335 1.00 91.38 118 THR A C 1
ATOM 927 O O . THR A 1 118 ? -13.202 -4.997 1.240 1.00 91.38 118 THR A O 1
ATOM 930 N N . ALA A 1 119 ? -13.079 -2.800 1.649 1.00 93.31 119 ALA A N 1
ATOM 931 C CA . ALA A 1 119 ? -14.508 -2.645 1.920 1.00 93.31 119 ALA A CA 1
ATOM 932 C C . ALA A 1 119 ? -15.376 -2.935 0.691 1.00 93.31 119 ALA A C 1
ATOM 934 O O . ALA A 1 119 ? -16.398 -3.601 0.803 1.00 93.31 119 ALA A O 1
ATOM 935 N N . GLU A 1 120 ? -14.949 -2.455 -0.473 1.00 93.75 120 GLU A N 1
ATOM 936 C CA . GLU A 1 120 ? -15.627 -2.690 -1.746 1.00 93.75 120 GLU A CA 1
ATOM 937 C C . GLU A 1 120 ? -15.624 -4.175 -2.115 1.00 93.75 120 GLU A C 1
ATOM 939 O O . GLU A 1 120 ? -16.673 -4.740 -2.403 1.00 93.75 120 GLU A O 1
ATOM 944 N N . LYS A 1 121 ? -14.463 -4.832 -2.019 1.00 92.38 121 LYS A N 1
ATOM 945 C CA . LYS A 1 121 ? -14.303 -6.240 -2.404 1.00 92.38 121 LYS A CA 1
ATOM 946 C C . LYS A 1 121 ? -14.876 -7.232 -1.389 1.00 92.38 121 LYS A C 1
ATOM 948 O O . LYS A 1 121 ? -15.280 -8.315 -1.783 1.00 92.38 121 LYS A O 1
ATOM 953 N N . SER A 1 122 ? -14.927 -6.878 -0.103 1.00 90.69 122 SER A N 1
ATOM 954 C CA . SER A 1 122 ? -15.525 -7.726 0.947 1.00 90.69 122 SER A CA 1
ATOM 955 C C . SER A 1 122 ? -17.016 -7.465 1.179 1.00 90.69 122 SER A C 1
ATOM 957 O O . SER A 1 122 ? -17.646 -8.188 1.942 1.00 90.69 122 SER A O 1
ATOM 959 N N . GLY A 1 123 ? -17.582 -6.388 0.621 1.00 90.56 123 GLY A N 1
ATOM 960 C CA . GLY A 1 123 ? -18.945 -5.939 0.939 1.00 90.56 123 GLY A CA 1
ATOM 961 C C . GLY A 1 123 ? -19.128 -5.436 2.382 1.00 90.56 123 GLY A C 1
ATOM 962 O O . GLY A 1 123 ? -20.242 -5.094 2.797 1.00 90.56 123 GLY A O 1
ATOM 963 N N . ILE A 1 124 ? -18.054 -5.361 3.176 1.00 91.19 124 ILE A N 1
ATOM 964 C CA . ILE A 1 124 ? -18.095 -4.898 4.563 1.00 91.19 124 ILE A CA 1
ATOM 965 C C . ILE A 1 124 ? -17.787 -3.397 4.599 1.00 91.19 124 ILE A C 1
ATOM 967 O O . ILE A 1 124 ? -16.748 -2.959 4.106 1.00 91.19 124 ILE A O 1
ATOM 971 N N . PRO A 1 125 ? -18.617 -2.569 5.261 1.00 92.50 125 PRO A N 1
ATOM 972 C CA . PRO A 1 125 ? -18.343 -1.146 5.381 1.00 92.50 125 PRO A CA 1
ATOM 973 C C . PRO A 1 125 ? -16.973 -0.870 6.008 1.00 92.50 125 PRO A C 1
ATOM 975 O O . PRO A 1 125 ? -16.634 -1.394 7.072 1.00 92.50 125 PRO A O 1
ATOM 978 N N . LYS A 1 126 ? -16.223 0.059 5.409 1.00 93.19 126 LYS A N 1
ATOM 979 C CA . LYS A 1 126 ? -14.912 0.522 5.899 1.00 93.19 126 LYS A CA 1
ATOM 980 C C . LYS A 1 126 ? -14.910 0.872 7.394 1.00 93.19 126 LYS A C 1
ATOM 982 O O . LYS A 1 126 ? -13.924 0.629 8.088 1.00 93.19 126 LYS A O 1
ATOM 987 N N . THR A 1 127 ? -15.991 1.469 7.894 1.00 91.62 127 THR A N 1
ATOM 988 C CA . THR A 1 127 ? -16.142 1.851 9.309 1.00 91.62 127 THR A CA 1
ATOM 989 C C . THR A 1 127 ? -16.188 0.639 10.236 1.00 91.62 127 THR A C 1
ATOM 991 O O . THR A 1 127 ? -15.624 0.691 11.330 1.00 91.62 127 THR A O 1
ATOM 994 N N . THR A 1 128 ? -16.801 -0.457 9.790 1.00 90.94 128 THR A N 1
ATOM 995 C CA . THR A 1 128 ? -16.850 -1.733 10.507 1.00 90.94 128 THR A CA 1
ATOM 996 C C . THR A 1 128 ? -15.468 -2.372 10.560 1.00 90.94 128 THR A C 1
ATOM 998 O O . THR A 1 128 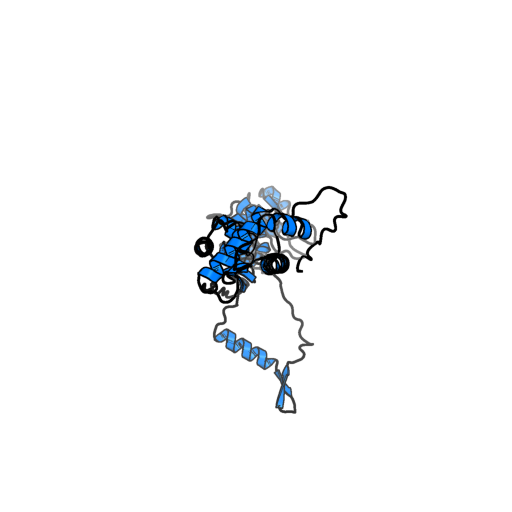? -15.019 -2.722 11.647 1.00 90.94 128 THR A O 1
ATOM 1001 N N . ILE A 1 129 ? -14.750 -2.417 9.432 1.00 91.25 129 ILE A N 1
ATOM 1002 C CA . ILE A 1 129 ? -13.371 -2.935 9.372 1.00 91.25 129 ILE A CA 1
ATOM 1003 C C . ILE A 1 129 ? -12.461 -2.135 10.314 1.00 91.25 129 ILE A C 1
ATOM 1005 O O . ILE A 1 129 ? -11.746 -2.707 11.130 1.00 91.25 129 ILE A O 1
ATOM 1009 N N . LEU A 1 130 ? -12.540 -0.799 10.280 1.00 91.50 130 LEU A N 1
ATOM 1010 C CA . LEU A 1 130 ? -11.783 0.074 11.185 1.00 91.50 130 LEU A CA 1
ATOM 1011 C C . LEU A 1 130 ? -12.084 -0.180 12.664 1.00 91.50 130 LEU A C 1
ATOM 1013 O O . LEU A 1 130 ? -11.180 -0.110 13.495 1.00 91.50 130 LEU A O 1
ATOM 1017 N N . ARG A 1 131 ? -13.351 -0.431 13.010 1.00 89.69 131 ARG A N 1
ATOM 1018 C CA . ARG A 1 131 ? -13.744 -0.755 14.384 1.00 89.69 131 ARG A CA 1
ATOM 1019 C C . ARG A 1 131 ? -13.184 -2.112 14.793 1.00 89.69 131 ARG A C 1
ATOM 1021 O O . ARG A 1 131 ? -12.564 -2.191 15.846 1.00 89.69 131 ARG A O 1
ATOM 1028 N N . HIS A 1 132 ? -13.330 -3.126 13.942 1.00 90.19 132 HIS A N 1
ATOM 1029 C CA . HIS A 1 132 ? -12.777 -4.455 14.180 1.00 90.19 132 HIS A CA 1
ATOM 1030 C C . HIS A 1 132 ? -11.256 -4.390 14.382 1.00 90.19 132 HIS A C 1
ATOM 1032 O O . HIS A 1 132 ? -10.767 -4.879 15.391 1.00 90.19 132 HIS A O 1
ATOM 1038 N N . MET A 1 133 ? -10.520 -3.656 13.539 1.00 91.75 133 MET A N 1
ATOM 1039 C CA . MET A 1 133 ? -9.078 -3.437 13.721 1.00 91.75 133 MET A CA 1
ATOM 1040 C C . MET A 1 133 ? -8.716 -2.843 15.091 1.00 91.75 133 MET A C 1
ATOM 1042 O O . MET A 1 133 ? -7.691 -3.208 15.663 1.00 91.75 133 MET A O 1
ATOM 1046 N N . LYS A 1 134 ? -9.532 -1.919 15.619 1.00 88.81 134 LYS A N 1
ATOM 1047 C CA . LYS A 1 134 ? -9.310 -1.311 16.942 1.00 88.81 134 LYS A CA 1
ATOM 1048 C C . LYS A 1 134 ? -9.642 -2.264 18.089 1.00 88.81 134 LYS A C 1
ATOM 1050 O O . LYS A 1 134 ? -8.981 -2.195 19.117 1.00 88.81 134 LYS A O 1
ATOM 1055 N N . THR A 1 135 ? -10.669 -3.097 17.930 1.00 87.00 135 THR A N 1
ATOM 1056 C CA . THR A 1 135 ? -11.168 -3.988 18.985 1.00 87.00 135 THR A CA 1
ATOM 1057 C C . THR A 1 135 ? -10.395 -5.303 19.052 1.00 87.00 135 THR A C 1
ATOM 1059 O O . THR A 1 135 ? -9.946 -5.670 20.129 1.00 87.00 135 THR A O 1
ATOM 1062 N N . SER A 1 136 ? -10.225 -6.007 17.927 1.00 82.44 136 SER A N 1
ATOM 1063 C CA . SER A 1 136 ? -9.552 -7.311 17.895 1.00 82.44 136 SER A CA 1
ATOM 1064 C C . SER A 1 136 ? -8.031 -7.160 17.897 1.00 82.44 136 SER A C 1
ATOM 1066 O O . SER A 1 136 ? -7.314 -7.973 18.471 1.00 82.44 136 SER A O 1
ATOM 1068 N N . SER A 1 137 ? -7.506 -6.100 17.273 1.00 79.44 137 SER A N 1
ATOM 1069 C CA . SER A 1 137 ? -6.070 -5.886 17.038 1.00 79.44 137 SER A CA 1
ATOM 1070 C C . SER A 1 137 ? -5.370 -7.004 16.237 1.00 79.44 137 SER A C 1
ATOM 1072 O O . SER A 1 137 ? -4.144 -6.966 16.093 1.00 79.44 137 SER A O 1
ATOM 1074 N N . ILE A 1 138 ? -6.129 -7.959 15.681 1.00 88.56 138 ILE A N 1
ATOM 1075 C CA . ILE A 1 138 ? -5.638 -9.106 14.896 1.00 88.56 138 ILE A CA 1
ATOM 1076 C C . ILE A 1 138 ? -5.387 -8.692 13.441 1.00 88.56 138 ILE A C 1
ATOM 1078 O O . ILE A 1 138 ? -4.365 -9.052 12.857 1.00 88.56 138 ILE A O 1
ATOM 1082 N N . LEU A 1 139 ? -6.294 -7.893 12.868 1.00 89.81 139 LEU A N 1
ATOM 1083 C CA . LEU A 1 139 ? -6.153 -7.317 11.533 1.00 89.81 139 LEU A CA 1
ATOM 1084 C C . LEU A 1 139 ? -5.273 -6.065 11.592 1.00 89.81 139 LEU A C 1
ATOM 1086 O O . LEU A 1 139 ? -5.644 -5.058 12.204 1.00 89.81 139 LEU A O 1
ATOM 1090 N N . ARG A 1 140 ? -4.108 -6.095 10.934 1.00 90.06 140 ARG A N 1
ATOM 1091 C CA . ARG A 1 140 ? -3.164 -4.967 10.923 1.00 90.06 140 ARG A CA 1
ATOM 1092 C C . ARG A 1 140 ? -2.644 -4.669 9.527 1.00 90.06 140 ARG A C 1
ATOM 1094 O O . ARG A 1 140 ? -2.535 -5.535 8.665 1.00 90.06 140 ARG A O 1
ATOM 1101 N N . ALA A 1 141 ? -2.269 -3.409 9.329 1.00 90.69 141 ALA A N 1
ATOM 1102 C CA . ALA A 1 141 ? -1.537 -3.008 8.143 1.00 90.69 141 ALA A CA 1
ATOM 1103 C C . ALA A 1 141 ? -0.090 -3.511 8.248 1.00 90.69 141 A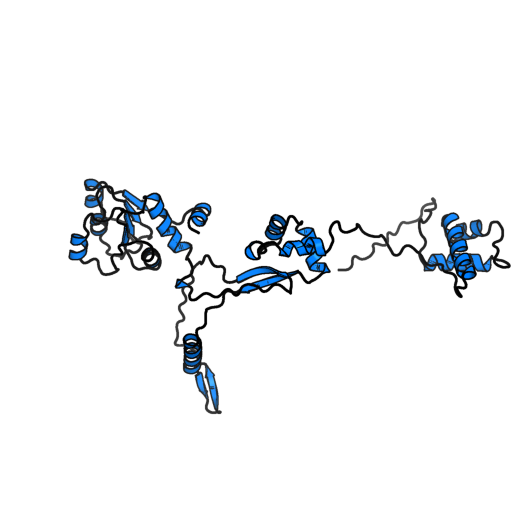LA A C 1
ATOM 1105 O O . ALA A 1 141 ? 0.649 -3.124 9.153 1.00 90.69 141 ALA A O 1
ATOM 1106 N N . ARG A 1 142 ? 0.323 -4.355 7.308 1.00 90.50 142 ARG A N 1
ATOM 1107 C CA . ARG A 1 142 ? 1.668 -4.919 7.219 1.00 90.50 142 ARG A CA 1
ATOM 1108 C C . ARG A 1 142 ? 2.347 -4.418 5.948 1.00 90.50 142 ARG A C 1
ATOM 1110 O O . ARG A 1 142 ? 1.747 -4.397 4.873 1.00 90.50 142 ARG A O 1
ATOM 1117 N N . SER A 1 143 ? 3.595 -3.968 6.064 1.00 89.75 143 SER A N 1
ATOM 1118 C CA . SER A 1 143 ? 4.388 -3.523 4.914 1.00 89.75 143 SER A CA 1
ATOM 1119 C C . SER A 1 143 ? 5.170 -4.680 4.306 1.00 89.75 143 SER A C 1
ATOM 1121 O O . SER A 1 143 ? 5.895 -5.368 5.019 1.00 89.75 143 SER A O 1
ATOM 1123 N N . ASN A 1 144 ? 5.090 -4.825 2.989 1.00 89.25 144 ASN A N 1
ATOM 1124 C CA . ASN A 1 144 ? 5.809 -5.824 2.216 1.00 89.25 144 ASN A CA 1
ATOM 1125 C C . ASN A 1 144 ? 6.774 -5.131 1.240 1.00 89.25 144 ASN A C 1
ATOM 1127 O O . ASN A 1 144 ? 6.344 -4.414 0.326 1.00 89.25 144 ASN A O 1
ATOM 1131 N N . HIS A 1 145 ? 8.073 -5.327 1.462 1.00 87.62 145 HIS A N 1
ATOM 1132 C CA . HIS A 1 145 ? 9.138 -4.749 0.646 1.00 87.62 145 HIS A CA 1
ATOM 1133 C C . HIS A 1 145 ? 9.630 -5.759 -0.383 1.00 87.62 145 HIS A C 1
ATOM 1135 O O . HIS A 1 145 ? 9.797 -6.938 -0.072 1.00 87.62 145 HIS A O 1
ATOM 1141 N N . VAL A 1 146 ? 9.922 -5.275 -1.587 1.00 84.12 146 VAL A N 1
ATOM 1142 C CA . VAL A 1 146 ? 10.687 -6.049 -2.561 1.00 84.12 146 VAL A CA 1
ATOM 1143 C C . VAL A 1 146 ? 12.098 -6.242 -2.027 1.00 84.12 146 VAL A C 1
ATOM 1145 O O . VAL A 1 146 ? 12.762 -5.271 -1.668 1.00 84.12 146 VAL A O 1
ATOM 1148 N N . LYS A 1 147 ? 12.555 -7.491 -1.993 1.00 83.44 147 LYS A N 1
ATOM 1149 C CA . LYS A 1 147 ? 13.935 -7.839 -1.664 1.00 83.44 147 LYS A CA 1
ATOM 1150 C C . LYS A 1 147 ? 14.646 -8.365 -2.912 1.00 83.44 147 LYS A C 1
ATOM 1152 O O . LYS A 1 147 ? 14.034 -9.115 -3.679 1.00 83.44 147 LYS A O 1
ATOM 1157 N N . PRO A 1 148 ? 15.921 -8.003 -3.126 1.00 81.00 148 PRO A N 1
ATOM 1158 C CA . PRO A 1 148 ? 16.704 -8.602 -4.192 1.00 81.00 148 PRO A CA 1
ATOM 1159 C C . PRO A 1 148 ? 16.873 -10.102 -3.934 1.00 81.00 148 PRO A C 1
ATOM 1161 O O . PRO A 1 148 ? 17.034 -10.534 -2.788 1.00 81.00 148 PRO A O 1
ATOM 1164 N N . ILE A 1 149 ? 16.846 -10.902 -4.996 1.00 83.62 149 ILE A N 1
ATOM 1165 C CA . ILE A 1 149 ? 17.206 -12.318 -4.920 1.00 83.62 149 ILE A CA 1
ATOM 1166 C C . ILE A 1 149 ? 18.718 -12.404 -4.716 1.00 83.62 149 ILE A C 1
ATOM 1168 O O . ILE A 1 149 ? 19.506 -12.068 -5.598 1.00 83.62 149 ILE A O 1
ATOM 1172 N N . LEU A 1 150 ? 19.127 -12.843 -3.528 1.00 82.38 150 LEU A N 1
ATOM 1173 C CA . LEU A 1 150 ? 20.527 -13.081 -3.205 1.00 82.38 150 LEU A CA 1
ATOM 1174 C C . LEU A 1 150 ? 20.855 -14.551 -3.445 1.00 82.38 150 LEU A C 1
ATOM 1176 O O . LEU A 1 150 ? 20.498 -15.405 -2.639 1.00 82.38 150 LEU A O 1
ATOM 1180 N N . THR A 1 151 ? 21.548 -14.832 -4.546 1.00 87.69 151 THR A N 1
ATOM 1181 C CA . THR A 1 151 ? 22.204 -16.125 -4.761 1.00 87.69 151 THR A CA 1
ATOM 1182 C C . THR A 1 151 ? 23.430 -16.237 -3.854 1.00 87.69 151 THR A C 1
ATOM 1184 O O . THR A 1 151 ? 24.016 -15.219 -3.476 1.00 87.69 151 THR A O 1
ATOM 1187 N N . THR A 1 152 ? 23.866 -17.456 -3.532 1.00 92.31 152 THR A N 1
ATOM 1188 C CA . THR A 1 152 ? 25.071 -17.691 -2.712 1.00 92.31 152 THR A CA 1
ATOM 1189 C C . THR A 1 152 ? 26.294 -16.974 -3.293 1.00 92.31 152 THR A C 1
ATOM 1191 O O . THR A 1 152 ? 27.036 -16.315 -2.569 1.00 92.31 152 THR A O 1
ATOM 1194 N N . LYS A 1 153 ? 26.440 -16.984 -4.627 1.00 91.25 153 LYS A N 1
ATOM 1195 C CA . LYS A 1 153 ? 27.487 -16.241 -5.345 1.00 91.25 153 LYS A CA 1
ATOM 1196 C C . LYS A 1 153 ? 27.418 -14.732 -5.075 1.00 91.25 153 LYS A C 1
ATOM 1198 O O . LYS A 1 153 ? 28.437 -14.123 -4.756 1.00 91.25 153 LYS A O 1
ATOM 1203 N N . ASN A 1 154 ? 26.226 -14.138 -5.156 1.00 87.19 154 ASN A N 1
ATOM 1204 C CA . ASN A 1 154 ? 26.030 -12.707 -4.906 1.00 87.19 154 ASN A CA 1
ATOM 1205 C C . ASN A 1 154 ? 26.313 -12.343 -3.443 1.00 87.19 154 ASN A C 1
ATOM 1207 O O . ASN A 1 154 ? 26.870 -11.281 -3.178 1.00 87.19 154 ASN A O 1
ATOM 1211 N N . GLN A 1 155 ? 25.950 -13.210 -2.492 1.00 90.38 155 GLN A N 1
ATOM 1212 C CA . GLN A 1 155 ? 26.237 -12.994 -1.070 1.00 90.38 155 GLN A CA 1
ATOM 1213 C C . GLN A 1 155 ? 27.746 -12.949 -0.813 1.00 90.38 155 GLN A C 1
ATOM 1215 O O . GLN A 1 155 ? 28.236 -11.977 -0.242 1.00 90.38 155 GLN A O 1
ATOM 1220 N N . VAL A 1 156 ? 28.484 -13.945 -1.312 1.00 94.38 156 VAL A N 1
ATOM 1221 C CA . VAL A 1 156 ? 29.946 -14.014 -1.172 1.00 94.38 156 VAL A CA 1
ATOM 1222 C C . VAL A 1 156 ? 30.617 -12.803 -1.817 1.00 94.38 156 VAL A C 1
ATOM 1224 O O . VAL A 1 156 ? 31.486 -12.186 -1.205 1.00 94.38 156 VAL A O 1
ATOM 1227 N N . TRP A 1 157 ? 30.197 -12.422 -3.027 1.00 92.25 157 TRP A N 1
ATOM 1228 C CA . TRP A 1 157 ? 30.758 -11.257 -3.712 1.00 92.25 157 TRP A CA 1
ATOM 1229 C C . TRP A 1 157 ? 30.533 -9.962 -2.923 1.00 92.25 157 TRP A C 1
ATOM 1231 O O . TRP A 1 157 ? 31.462 -9.177 -2.769 1.00 92.25 157 TRP A O 1
ATOM 1241 N N . ARG A 1 158 ? 29.337 -9.759 -2.351 1.00 91.69 158 ARG A N 1
ATOM 1242 C CA . ARG A 1 158 ? 29.036 -8.570 -1.536 1.00 91.69 158 ARG A CA 1
ATOM 1243 C C . ARG A 1 158 ? 29.876 -8.497 -0.265 1.00 91.69 158 ARG A C 1
ATOM 1245 O O . ARG A 1 158 ? 30.333 -7.412 0.075 1.00 91.69 158 ARG A O 1
ATOM 1252 N N . VAL A 1 159 ? 30.081 -9.624 0.419 1.00 92.94 159 VAL A N 1
ATOM 1253 C CA . VAL A 1 159 ? 30.937 -9.679 1.616 1.00 92.94 159 VAL A CA 1
ATOM 1254 C C . VAL A 1 159 ? 32.388 -9.382 1.247 1.00 92.94 159 VAL A C 1
ATOM 1256 O O . VAL A 1 159 ? 33.011 -8.542 1.887 1.00 92.94 159 VAL A O 1
ATOM 1259 N N . ARG A 1 160 ? 32.905 -9.993 0.173 1.00 94.69 160 ARG A N 1
ATOM 1260 C CA . ARG A 1 160 ? 34.260 -9.712 -0.328 1.00 94.69 160 ARG A CA 1
ATOM 1261 C C . ARG A 1 160 ? 34.437 -8.249 -0.724 1.00 94.69 160 ARG A C 1
ATOM 1263 O O . ARG A 1 160 ? 35.442 -7.646 -0.372 1.00 94.69 160 ARG A O 1
ATOM 1270 N N . HIS A 1 161 ? 33.454 -7.668 -1.408 1.00 89.62 161 HIS A N 1
ATOM 1271 C CA . HIS A 1 161 ? 33.476 -6.254 -1.768 1.00 89.62 161 HIS A CA 1
ATOM 1272 C C . HIS A 1 161 ? 33.495 -5.357 -0.522 1.00 89.62 161 HIS A C 1
ATOM 1274 O O . HIS A 1 161 ? 34.347 -4.481 -0.421 1.00 89.62 161 HIS A O 1
ATOM 1280 N N . ALA A 1 162 ? 32.636 -5.614 0.470 1.00 89.94 162 ALA A N 1
ATOM 1281 C CA . ALA A 1 162 ? 32.662 -4.875 1.732 1.00 89.94 162 ALA A CA 1
ATOM 1282 C C . ALA A 1 162 ? 34.010 -5.012 2.463 1.00 89.94 162 ALA A C 1
ATOM 1284 O O . ALA A 1 162 ? 34.521 -4.020 2.971 1.00 89.94 162 ALA A O 1
ATOM 1285 N N . MET A 1 163 ? 34.615 -6.206 2.464 1.00 90.69 163 MET A N 1
ATOM 1286 C CA . MET A 1 163 ? 35.943 -6.423 3.047 1.00 90.69 163 MET A CA 1
ATOM 1287 C C . MET A 1 163 ? 37.053 -5.675 2.305 1.00 90.69 163 MET A C 1
ATOM 1289 O O . MET A 1 163 ? 37.974 -5.197 2.950 1.00 90.69 163 MET A O 1
ATOM 1293 N N . SER A 1 164 ? 36.958 -5.511 0.982 1.00 88.31 164 SER A N 1
ATOM 1294 C CA . SER A 1 164 ? 37.945 -4.730 0.216 1.00 88.31 164 SER A CA 1
ATOM 1295 C C . SER A 1 164 ? 37.968 -3.242 0.582 1.00 88.31 164 SER A C 1
ATOM 1297 O O . SER A 1 164 ? 38.959 -2.564 0.343 1.00 88.31 164 SER A O 1
ATOM 1299 N N . LEU A 1 165 ? 36.888 -2.744 1.189 1.00 85.75 165 LEU A N 1
ATOM 1300 C CA . LEU A 1 165 ? 36.784 -1.372 1.680 1.00 85.75 165 LEU A CA 1
ATOM 1301 C C . LEU A 1 165 ? 37.259 -1.230 3.134 1.00 85.75 165 LEU A C 1
ATOM 1303 O O . LEU A 1 165 ? 37.226 -0.121 3.663 1.00 85.75 165 LEU A O 1
ATOM 1307 N N . LEU A 1 166 ? 37.669 -2.319 3.795 1.00 90.69 166 LEU A N 1
ATOM 1308 C CA . LEU A 1 166 ? 38.211 -2.280 5.150 1.00 90.69 166 LEU A CA 1
ATOM 1309 C C . LEU A 1 166 ? 39.717 -2.014 5.114 1.00 90.69 166 LEU A C 1
ATOM 1311 O O . LEU A 1 166 ? 40.487 -2.758 4.513 1.00 90.69 166 LEU A O 1
ATOM 1315 N N . LEU A 1 167 ? 40.136 -0.972 5.820 1.00 85.00 167 LEU A N 1
ATOM 1316 C CA . LEU A 1 167 ? 41.526 -0.629 6.067 1.00 85.00 167 LEU A CA 1
ATOM 1317 C C . LEU A 1 167 ? 41.927 -1.140 7.460 1.00 85.00 167 LEU A C 1
ATOM 1319 O O . LEU A 1 167 ? 41.192 -0.918 8.427 1.00 85.00 167 LEU A O 1
ATOM 1323 N N . PRO A 1 168 ? 43.065 -1.838 7.595 1.00 86.56 168 PRO A N 1
ATOM 1324 C CA . PRO A 1 168 ? 43.566 -2.273 8.891 1.00 86.56 168 PRO A CA 1
ATOM 1325 C C . PRO A 1 168 ? 44.047 -1.078 9.720 1.00 86.56 168 PRO A C 1
ATOM 1327 O O . PRO A 1 168 ? 44.652 -0.140 9.203 1.00 86.56 168 PRO A O 1
ATOM 1330 N N . GLN A 1 169 ? 43.78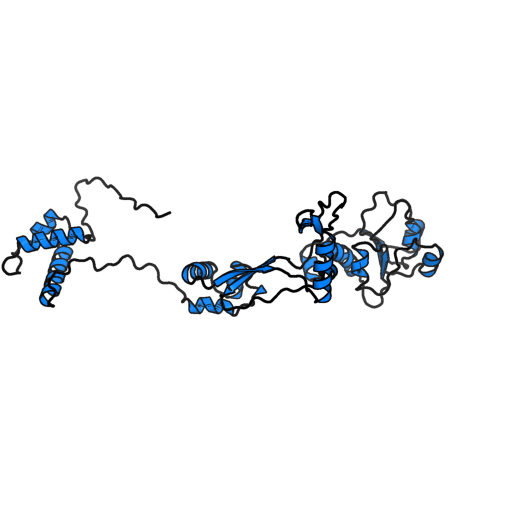2 -1.125 11.021 1.00 85.44 169 GLN A N 1
ATOM 1331 C CA . GLN A 1 169 ? 44.207 -0.130 11.995 1.00 85.44 169 GLN A CA 1
ATOM 1332 C C . GLN A 1 169 ? 45.337 -0.697 12.861 1.00 85.44 169 GLN A C 1
ATOM 1334 O O . GLN A 1 169 ? 45.367 -1.889 13.164 1.00 85.44 169 GLN A O 1
ATOM 1339 N N . LEU A 1 170 ? 46.252 0.170 13.300 1.00 80.00 170 LEU A N 1
ATOM 1340 C CA . LEU A 1 170 ? 47.441 -0.198 14.086 1.00 80.00 170 LEU A CA 1
ATOM 1341 C C . LEU A 1 170 ? 47.121 -0.941 15.397 1.00 80.00 170 LEU A C 1
ATOM 1343 O O . LEU A 1 170 ? 47.943 -1.702 15.890 1.00 80.00 170 LEU A O 1
ATOM 1347 N N . CYS A 1 171 ? 45.922 -0.756 15.947 1.00 80.69 171 CYS A N 1
ATOM 1348 C CA . CYS A 1 171 ? 45.441 -1.394 17.173 1.00 80.69 171 CYS A CA 1
ATOM 1349 C C . CYS A 1 171 ? 44.649 -2.700 16.939 1.00 80.69 171 CYS A C 1
ATOM 1351 O O . CYS A 1 171 ? 43.915 -3.135 17.822 1.00 80.69 171 CYS A O 1
ATOM 1353 N N . GLY A 1 172 ? 44.768 -3.322 15.759 1.00 81.50 172 GLY A N 1
ATOM 1354 C CA . GLY A 1 172 ? 44.105 -4.596 15.440 1.00 81.50 172 GLY A CA 1
ATOM 1355 C C . GLY A 1 172 ? 42.624 -4.474 15.055 1.00 81.50 172 GLY A C 1
ATOM 1356 O O . GLY A 1 172 ? 41.945 -5.484 14.894 1.00 81.50 172 GLY A O 1
ATOM 1357 N N . GLY A 1 173 ? 42.119 -3.247 14.895 1.00 86.12 173 GLY A N 1
ATOM 1358 C CA . GLY A 1 173 ? 40.787 -2.967 14.358 1.00 86.12 173 GLY A CA 1
ATOM 1359 C C . GLY A 1 173 ? 40.778 -2.826 12.834 1.00 86.12 173 GLY A C 1
ATOM 1360 O O . GLY A 1 173 ? 41.821 -2.718 12.192 1.00 86.12 173 GLY A O 1
ATOM 1361 N N . HIS A 1 174 ? 39.584 -2.770 12.248 1.00 89.62 174 HIS A N 1
ATOM 1362 C CA . HIS A 1 174 ? 39.387 -2.389 10.851 1.00 89.62 174 HIS A CA 1
ATOM 1363 C C . HIS A 1 174 ? 38.483 -1.161 10.776 1.00 89.62 174 HIS A C 1
ATOM 1365 O O . HIS A 1 174 ? 37.480 -1.085 11.487 1.00 89.62 174 HIS A O 1
ATOM 1371 N N . ILE A 1 175 ? 38.806 -0.224 9.888 1.00 89.50 175 ILE A N 1
ATOM 1372 C CA . ILE A 1 175 ? 37.970 0.943 9.592 1.00 89.50 175 ILE A CA 1
ATOM 1373 C C . ILE A 1 175 ? 37.530 0.898 8.133 1.00 89.50 175 ILE A C 1
ATOM 1375 O O . ILE A 1 175 ? 38.276 0.435 7.279 1.00 89.50 175 ILE A O 1
ATOM 1379 N N . PHE A 1 176 ? 36.335 1.387 7.812 1.00 88.75 176 PHE A N 1
ATOM 1380 C CA . PHE A 1 176 ? 35.960 1.553 6.407 1.00 88.75 176 PHE A CA 1
ATOM 1381 C C . PHE A 1 176 ? 36.731 2.722 5.789 1.00 88.75 176 PHE A C 1
ATOM 1383 O O . PHE A 1 176 ? 36.853 3.785 6.402 1.00 88.75 176 PHE A O 1
ATOM 1390 N N . ALA A 1 177 ? 37.224 2.532 4.566 1.00 81.88 177 ALA A N 1
ATOM 1391 C CA . ALA A 1 177 ? 37.797 3.597 3.762 1.00 81.88 177 ALA A CA 1
ATOM 1392 C C . ALA A 1 177 ? 36.794 4.755 3.645 1.00 81.88 177 ALA A C 1
ATOM 1394 O O . ALA A 1 177 ? 35.595 4.550 3.463 1.00 81.88 177 ALA A O 1
ATOM 1395 N N . ASN A 1 178 ? 37.291 5.987 3.744 1.00 78.19 178 ASN A N 1
ATOM 1396 C CA . ASN A 1 178 ? 36.463 7.197 3.773 1.00 78.19 178 ASN A CA 1
ATOM 1397 C C . ASN A 1 178 ? 35.754 7.504 2.434 1.00 78.19 178 ASN A C 1
ATOM 1399 O O . ASN A 1 178 ? 34.957 8.437 2.385 1.00 78.19 178 ASN A O 1
ATOM 1403 N N . MET A 1 179 ? 36.051 6.735 1.376 1.00 77.88 179 MET A N 1
ATOM 1404 C CA . MET A 1 179 ? 35.498 6.823 0.018 1.00 77.88 179 MET A CA 1
ATOM 1405 C C . MET A 1 179 ? 35.504 8.240 -0.586 1.00 77.88 179 MET A C 1
ATOM 1407 O O . MET A 1 179 ? 34.718 8.529 -1.482 1.00 77.88 179 MET A O 1
ATOM 1411 N N . ARG A 1 180 ? 36.395 9.132 -0.127 1.00 66.44 180 ARG A N 1
ATOM 1412 C CA . ARG A 1 180 ? 36.445 10.531 -0.599 1.00 66.44 180 ARG A CA 1
ATOM 1413 C C . ARG A 1 180 ? 36.853 10.655 -2.069 1.00 66.44 180 ARG A C 1
ATOM 1415 O O . ARG A 1 180 ? 36.514 11.650 -2.698 1.00 66.44 180 ARG A O 1
ATOM 1422 N N . ASP A 1 181 ? 37.490 9.617 -2.603 1.00 75.06 181 ASP A N 1
ATOM 1423 C CA . ASP A 1 181 ? 37.919 9.524 -4.000 1.00 75.06 181 ASP A CA 1
ATOM 1424 C C . ASP A 1 181 ? 36.873 8.840 -4.905 1.00 75.06 181 ASP A C 1
ATOM 1426 O O . ASP A 1 181 ? 37.125 8.603 -6.086 1.00 75.06 181 ASP A O 1
ATOM 1430 N N . PHE A 1 182 ? 35.689 8.502 -4.374 1.00 70.75 182 PHE A N 1
ATOM 1431 C CA . PHE A 1 182 ? 34.613 7.865 -5.133 1.00 70.75 182 PHE A CA 1
ATOM 1432 C C . PHE A 1 182 ? 33.491 8.855 -5.437 1.00 70.75 182 PHE A C 1
ATOM 1434 O O . PHE A 1 182 ? 32.880 9.437 -4.542 1.00 70.75 182 PHE A O 1
ATOM 1441 N N . VAL A 1 183 ? 33.142 8.973 -6.717 1.00 62.41 183 VAL A N 1
ATOM 1442 C CA . VAL A 1 183 ? 31.906 9.630 -7.149 1.00 62.41 183 VAL A CA 1
ATOM 1443 C C . VAL A 1 183 ? 30.840 8.555 -7.339 1.00 62.41 183 VAL A C 1
ATOM 1445 O O . VAL A 1 183 ? 30.907 7.744 -8.263 1.00 62.41 183 VAL A O 1
ATOM 1448 N N . HIS A 1 184 ? 29.849 8.528 -6.450 1.00 62.50 184 HIS A N 1
ATOM 1449 C CA . HIS A 1 184 ? 28.714 7.616 -6.570 1.00 62.50 184 HIS A CA 1
ATOM 1450 C C . HIS A 1 184 ? 27.665 8.208 -7.513 1.00 62.50 184 HIS A C 1
ATOM 1452 O O . HIS A 1 184 ? 26.984 9.172 -7.169 1.00 62.50 184 HIS A O 1
ATOM 1458 N N . ILE A 1 185 ? 27.524 7.611 -8.694 1.00 47.91 185 ILE A N 1
ATOM 1459 C CA . ILE A 1 185 ? 26.493 7.968 -9.670 1.00 47.91 185 ILE A CA 1
ATOM 1460 C C . ILE A 1 185 ? 25.380 6.923 -9.575 1.00 47.91 185 ILE A C 1
ATOM 1462 O O . ILE A 1 185 ? 25.641 5.728 -9.719 1.00 47.91 185 ILE A O 1
ATOM 1466 N N . ASP A 1 186 ? 24.149 7.367 -9.321 1.00 44.59 186 ASP A N 1
ATOM 1467 C CA . ASP A 1 186 ? 22.963 6.507 -9.296 1.00 44.59 186 ASP A CA 1
ATOM 1468 C C . ASP A 1 186 ? 21.929 7.004 -10.309 1.00 44.59 186 ASP A C 1
ATOM 1470 O O . ASP A 1 186 ? 21.597 8.190 -10.358 1.00 44.59 186 ASP A O 1
ATOM 1474 N N . GLU A 1 187 ? 21.398 6.084 -11.111 1.00 49.31 187 GLU A N 1
ATOM 1475 C CA . GLU A 1 187 ? 20.325 6.370 -12.057 1.00 49.31 187 GLU A CA 1
ATOM 1476 C C . GLU A 1 187 ? 18.985 5.920 -11.483 1.00 49.31 187 GLU A C 1
ATOM 1478 O O . GLU A 1 187 ? 18.720 4.730 -11.272 1.00 49.31 187 GLU A O 1
ATOM 1483 N N . LYS A 1 188 ? 18.080 6.879 -11.289 1.00 46.47 188 LYS A N 1
ATOM 1484 C CA . LYS A 1 188 ? 16.774 6.611 -10.694 1.00 46.47 188 LYS A CA 1
ATOM 1485 C C . LYS A 1 188 ? 15.691 6.449 -11.757 1.00 46.47 188 LYS A C 1
ATOM 1487 O O . LYS A 1 188 ? 15.240 7.415 -12.363 1.00 46.47 188 LYS A O 1
ATOM 1492 N N . TRP A 1 189 ? 15.216 5.217 -11.926 1.00 59.69 189 TRP A N 1
ATOM 1493 C CA . TRP A 1 189 ? 14.153 4.864 -12.872 1.00 59.69 189 TRP A CA 1
ATOM 1494 C C . TRP A 1 189 ? 12.770 4.769 -12.203 1.00 59.69 189 TRP A C 1
ATOM 1496 O O . TRP A 1 189 ? 12.639 4.302 -11.068 1.00 59.69 189 TRP A O 1
ATOM 1506 N N . PHE A 1 190 ? 11.714 5.157 -12.930 1.00 55.31 190 PHE A N 1
ATOM 1507 C CA . PHE A 1 190 ? 10.319 4.993 -12.501 1.00 55.31 190 PHE A CA 1
ATOM 1508 C C . PHE A 1 190 ? 9.772 3.622 -12.928 1.00 55.31 190 PHE A C 1
ATOM 1510 O O . PHE A 1 190 ? 9.548 3.354 -14.111 1.00 55.31 190 PHE A O 1
ATOM 1517 N N . ASN A 1 191 ? 9.549 2.758 -11.937 1.00 66.31 191 ASN A N 1
ATOM 1518 C CA . ASN A 1 191 ? 9.149 1.363 -12.111 1.00 66.31 191 ASN A CA 1
ATOM 1519 C C . ASN A 1 191 ? 7.664 1.142 -11.789 1.00 66.31 191 ASN A C 1
ATOM 1521 O O . ASN A 1 191 ? 7.136 1.735 -10.848 1.00 66.31 191 ASN A O 1
ATOM 1525 N N . ILE A 1 192 ? 7.023 0.204 -12.494 1.00 68.25 192 ILE A N 1
ATOM 1526 C CA . ILE A 1 192 ? 5.641 -0.250 -12.211 1.00 68.25 192 ILE A CA 1
ATOM 1527 C C . ILE A 1 192 ? 5.566 -0.901 -10.830 1.00 68.25 192 ILE A C 1
ATOM 1529 O O . ILE A 1 192 ? 4.655 -0.680 -10.024 1.00 68.25 192 ILE A O 1
ATOM 1533 N N . THR A 1 193 ? 6.579 -1.706 -10.523 1.00 71.38 193 THR A N 1
ATOM 1534 C CA . THR A 1 193 ? 6.651 -2.435 -9.267 1.00 71.38 193 THR A CA 1
ATOM 1535 C C . THR A 1 193 ? 7.000 -1.491 -8.121 1.00 71.38 193 THR A C 1
ATOM 1537 O O . THR A 1 193 ? 8.155 -1.126 -7.913 1.00 71.38 193 THR A O 1
ATOM 1540 N N . LYS A 1 194 ? 6.000 -1.155 -7.298 1.00 74.31 194 LYS A N 1
ATOM 1541 C CA . LYS A 1 194 ? 6.213 -0.412 -6.046 1.00 74.31 194 LYS A CA 1
ATOM 1542 C C . LYS A 1 194 ? 7.143 -1.187 -5.111 1.00 74.31 194 LYS A C 1
ATOM 1544 O O . LYS A 1 194 ? 6.804 -2.297 -4.685 1.00 74.31 194 LYS A O 1
ATOM 1549 N N . VAL A 1 195 ? 8.274 -0.586 -4.737 1.00 78.94 195 VAL A N 1
ATOM 1550 C CA . VAL A 1 195 ? 9.261 -1.183 -3.813 1.00 78.94 195 VAL A CA 1
ATOM 1551 C C . VAL A 1 195 ? 8.606 -1.574 -2.489 1.00 78.94 195 VAL A C 1
ATOM 1553 O O . VAL A 1 195 ? 8.810 -2.679 -1.994 1.00 78.94 195 VAL A O 1
ATOM 1556 N N . LYS A 1 196 ? 7.738 -0.712 -1.955 1.00 86.06 196 LYS A N 1
ATOM 1557 C CA . LYS A 1 196 ? 6.966 -0.951 -0.734 1.00 86.06 196 LYS A CA 1
ATOM 1558 C C . LYS A 1 196 ? 5.481 -1.039 -1.071 1.00 86.06 196 LYS A C 1
ATOM 1560 O O . LYS A 1 196 ? 4.916 -0.101 -1.627 1.00 86.06 196 LYS A O 1
ATOM 1565 N N . ARG A 1 197 ? 4.843 -2.154 -0.712 1.00 87.75 197 ARG A N 1
ATOM 1566 C CA . ARG A 1 197 ? 3.378 -2.301 -0.688 1.00 87.75 197 ARG A CA 1
ATOM 1567 C C . ARG A 1 197 ? 2.911 -2.447 0.757 1.00 87.75 197 ARG A C 1
ATOM 1569 O O . ARG A 1 197 ? 3.687 -2.840 1.627 1.00 87.75 197 ARG A O 1
ATOM 1576 N N . ARG A 1 198 ? 1.659 -2.097 1.030 1.00 89.94 198 ARG A N 1
ATOM 1577 C CA . ARG A 1 198 ? 1.036 -2.253 2.347 1.00 89.94 198 ARG A CA 1
ATOM 1578 C C . ARG A 1 198 ? -0.257 -3.027 2.169 1.00 89.94 198 ARG A C 1
ATOM 1580 O O . ARG A 1 198 ? -1.026 -2.675 1.285 1.00 89.94 198 ARG A O 1
ATOM 1587 N N . PHE A 1 199 ? -0.471 -4.030 3.007 1.00 91.81 199 PHE A N 1
ATOM 1588 C CA . PHE A 1 199 ? -1.635 -4.909 2.961 1.00 91.81 199 PHE A CA 1
ATOM 1589 C C . PHE A 1 199 ? -2.289 -4.984 4.338 1.00 91.81 199 PHE A C 1
ATOM 1591 O O . PHE A 1 199 ? -1.591 -4.917 5.352 1.00 91.81 199 PHE A O 1
ATOM 1598 N N . TYR A 1 200 ? -3.611 -5.112 4.384 1.00 91.75 200 TYR A N 1
ATOM 1599 C CA . TYR A 1 200 ? -4.346 -5.440 5.603 1.00 91.75 200 TYR A CA 1
ATOM 1600 C C . TYR A 1 200 ? -4.439 -6.959 5.715 1.00 91.75 200 TYR A C 1
ATOM 1602 O O . TYR A 1 200 ? -5.185 -7.599 4.976 1.00 91.75 200 TYR A O 1
ATOM 1610 N N . ALA A 1 201 ? -3.642 -7.517 6.622 1.00 91.38 201 ALA A N 1
ATOM 1611 C CA . ALA A 1 201 ? -3.528 -8.953 6.825 1.00 91.38 201 ALA A CA 1
ATOM 1612 C C . ALA A 1 201 ? -3.785 -9.305 8.290 1.00 91.38 201 ALA A C 1
ATOM 1614 O O . ALA A 1 201 ? -3.465 -8.528 9.202 1.00 91.38 201 ALA A O 1
ATOM 1615 N N . TYR A 1 202 ? -4.367 -10.479 8.500 1.00 90.56 202 TYR A N 1
ATOM 1616 C CA . TYR A 1 202 ? -4.514 -11.065 9.827 1.00 90.56 202 TYR A CA 1
ATOM 1617 C C . TYR A 1 202 ? -3.168 -11.631 10.294 1.00 90.56 202 TYR A C 1
ATOM 1619 O O . TYR A 1 202 ? -2.313 -11.975 9.481 1.00 90.56 202 TYR A O 1
ATOM 1627 N N . ASN A 1 203 ? -2.955 -11.741 11.608 1.00 86.12 203 ASN A N 1
ATOM 1628 C CA . ASN A 1 203 ? -1.677 -12.225 12.155 1.00 86.12 203 ASN A CA 1
ATOM 1629 C C . ASN A 1 203 ? -1.284 -13.632 11.671 1.00 86.12 203 ASN A C 1
ATOM 1631 O O . ASN A 1 203 ? -0.095 -13.917 11.569 1.00 86.12 203 ASN A O 1
ATOM 1635 N N . ASN A 1 204 ? -2.268 -14.467 11.333 1.00 85.00 204 ASN A N 1
ATOM 1636 C CA . ASN A 1 204 ? -2.049 -15.841 10.882 1.00 85.00 204 ASN A CA 1
ATOM 1637 C C . ASN A 1 204 ? -1.878 -15.949 9.354 1.00 85.00 204 ASN A C 1
ATOM 1639 O O . ASN A 1 204 ? -1.759 -17.052 8.831 1.00 85.00 204 ASN A O 1
ATOM 1643 N N . GLU A 1 205 ? -1.906 -14.837 8.612 1.00 84.75 205 GLU A N 1
ATOM 1644 C CA . GLU A 1 205 ? -1.670 -14.840 7.167 1.00 84.75 205 GLU A CA 1
ATOM 1645 C C . GLU A 1 205 ? -0.203 -14.563 6.848 1.00 84.75 205 GLU A C 1
ATOM 1647 O O . GLU A 1 205 ? 0.351 -13.514 7.191 1.00 84.75 205 GLU A O 1
ATOM 1652 N N . ALA A 1 206 ? 0.420 -15.485 6.117 1.00 83.06 206 ALA A N 1
ATOM 1653 C CA . ALA A 1 206 ? 1.729 -15.247 5.537 1.00 83.06 206 ALA A CA 1
ATOM 1654 C C . ALA A 1 206 ? 1.601 -14.289 4.343 1.00 83.06 206 ALA A C 1
ATOM 1656 O O . ALA A 1 206 ? 0.844 -14.525 3.403 1.00 83.06 206 ALA A O 1
ATOM 1657 N N . LEU A 1 207 ? 2.374 -13.202 4.357 1.00 83.75 207 LEU A N 1
ATOM 1658 C CA . LEU A 1 207 ? 2.516 -12.342 3.186 1.00 83.75 207 LEU A CA 1
ATOM 1659 C C . LEU A 1 207 ? 3.471 -12.990 2.185 1.00 83.75 207 LEU A C 1
ATOM 1661 O O . LEU A 1 207 ? 4.569 -13.406 2.555 1.00 83.75 207 LEU A O 1
ATOM 1665 N N . ALA A 1 208 ? 3.094 -12.993 0.907 1.00 80.25 208 ALA A N 1
ATOM 1666 C CA . ALA A 1 208 ? 3.959 -13.481 -0.159 1.00 80.25 208 ALA A CA 1
ATOM 1667 C C . ALA A 1 208 ? 5.301 -12.724 -0.178 1.00 80.25 208 ALA A C 1
ATOM 1669 O O . ALA A 1 208 ? 5.342 -11.487 -0.208 1.00 80.25 208 ALA A O 1
ATOM 1670 N N . LEU A 1 209 ? 6.411 -13.465 -0.177 1.00 82.31 209 LEU A N 1
ATOM 1671 C CA . LEU A 1 209 ? 7.749 -12.890 -0.291 1.00 82.31 209 LEU A CA 1
ATOM 1672 C C . LEU A 1 209 ? 7.950 -12.317 -1.693 1.00 82.31 209 LEU A C 1
ATOM 1674 O O . LEU A 1 209 ? 7.972 -13.042 -2.684 1.00 82.31 209 LEU A O 1
ATOM 1678 N N . ARG A 1 210 ? 8.159 -11.002 -1.775 1.00 83.12 210 ARG A N 1
ATOM 1679 C CA . ARG A 1 210 ? 8.398 -10.310 -3.044 1.00 83.12 210 ARG A CA 1
ATOM 1680 C C . ARG A 1 210 ? 9.887 -10.270 -3.343 1.00 83.12 210 ARG A C 1
ATOM 1682 O O . ARG A 1 210 ? 10.603 -9.388 -2.873 1.00 83.12 210 ARG A O 1
ATOM 1689 N N . ARG A 1 211 ? 10.348 -11.249 -4.112 1.00 83.88 211 ARG A N 1
ATOM 1690 C CA . ARG A 1 211 ? 11.742 -11.396 -4.528 1.00 83.88 211 ARG A CA 1
ATOM 1691 C C . ARG A 1 211 ? 11.900 -11.023 -6.002 1.00 83.88 211 ARG A C 1
ATOM 1693 O O . ARG A 1 211 ? 11.157 -11.531 -6.829 1.00 83.88 211 ARG A O 1
ATOM 1700 N N . VAL A 1 212 ? 12.844 -10.137 -6.321 1.00 76.50 212 VAL A N 1
ATOM 1701 C CA . VAL A 1 212 ? 13.119 -9.691 -7.703 1.00 76.50 212 VAL A CA 1
ATOM 1702 C C . VAL A 1 212 ? 14.615 -9.806 -7.988 1.00 76.50 212 VAL A C 1
ATOM 1704 O O . VAL A 1 212 ? 15.428 -9.541 -7.106 1.00 76.50 212 VAL A O 1
ATOM 1707 N N . GLN A 1 213 ? 14.992 -10.233 -9.196 1.00 71.00 213 GLN A N 1
ATOM 1708 C CA . GLN A 1 213 ? 16.399 -10.456 -9.552 1.00 71.00 213 GLN A CA 1
ATOM 1709 C C . GLN A 1 213 ? 17.172 -9.143 -9.746 1.00 71.00 213 GLN A C 1
ATOM 1711 O O . GLN A 1 213 ? 18.213 -8.947 -9.128 1.00 71.00 213 GLN A O 1
ATOM 1716 N N . SER A 1 214 ? 16.659 -8.225 -10.571 1.00 70.75 214 SER A N 1
ATOM 1717 C CA . SER A 1 214 ? 17.279 -6.922 -10.837 1.00 70.75 214 SER A CA 1
ATOM 1718 C C . SER A 1 214 ? 16.231 -5.900 -11.269 1.00 70.75 214 SER A C 1
ATOM 1720 O O . SER A 1 214 ? 15.200 -6.268 -11.832 1.00 70.75 214 SER A O 1
ATOM 1722 N N . THR A 1 215 ? 16.516 -4.615 -11.045 1.00 58.88 215 THR A N 1
ATOM 1723 C CA . THR A 1 215 ? 15.743 -3.491 -11.599 1.00 58.88 215 THR A CA 1
ATOM 1724 C C . THR A 1 215 ? 15.683 -3.522 -13.125 1.00 58.88 215 THR A C 1
ATOM 1726 O O . THR A 1 215 ? 14.739 -2.984 -13.691 1.00 58.88 215 THR A O 1
ATOM 1729 N N . LYS A 1 216 ? 16.638 -4.194 -13.786 1.00 61.75 216 LYS A N 1
ATOM 1730 C CA . LYS A 1 216 ? 16.634 -4.418 -15.240 1.00 61.75 216 LYS A CA 1
ATOM 1731 C C . LYS A 1 216 ? 15.408 -5.202 -15.724 1.00 61.75 216 LYS A C 1
ATOM 1733 O O . LYS A 1 216 ? 14.895 -4.891 -16.784 1.00 61.75 216 LYS A O 1
ATOM 1738 N N . PHE A 1 217 ? 14.912 -6.147 -14.923 1.00 61.69 217 PHE A N 1
ATOM 1739 C CA . PHE A 1 217 ? 13.757 -6.993 -15.261 1.00 61.69 217 PHE A CA 1
ATOM 1740 C C . PHE A 1 217 ? 12.420 -6.403 -14.803 1.00 61.69 217 PHE A C 1
ATOM 1742 O O . PHE A 1 217 ? 11.386 -7.061 -14.874 1.00 61.69 217 PHE A O 1
ATOM 1749 N N . ILE A 1 218 ? 12.432 -5.189 -14.248 1.00 63.56 218 ILE A N 1
ATOM 1750 C CA . ILE A 1 218 ? 11.211 -4.503 -13.847 1.00 63.56 218 ILE A CA 1
ATOM 1751 C C . ILE A 1 218 ? 10.796 -3.598 -14.995 1.00 63.56 218 ILE A C 1
ATOM 1753 O O . ILE A 1 218 ? 11.563 -2.736 -15.418 1.00 63.56 218 ILE A O 1
ATOM 1757 N N . THR A 1 219 ? 9.560 -3.761 -15.457 1.00 63.00 219 THR A N 1
ATOM 1758 C CA . THR A 1 219 ? 8.998 -2.934 -16.519 1.00 63.00 219 THR A CA 1
ATOM 1759 C C . THR A 1 219 ? 9.087 -1.448 -16.142 1.00 63.00 219 THR A C 1
ATOM 1761 O O . THR A 1 219 ? 8.540 -0.995 -15.124 1.00 63.00 219 THR A O 1
ATOM 1764 N N . LYS A 1 220 ? 9.822 -0.693 -16.966 1.00 69.19 220 LYS A N 1
ATOM 1765 C CA . LYS A 1 220 ? 10.036 0.750 -16.825 1.00 69.19 220 LYS A CA 1
ATOM 1766 C C . LYS A 1 220 ? 8.895 1.486 -17.527 1.00 69.19 220 LYS A C 1
ATOM 1768 O O . LYS A 1 220 ? 8.731 1.351 -18.736 1.00 69.19 220 LYS A O 1
ATOM 1773 N N . VAL A 1 221 ? 8.121 2.275 -16.777 1.00 64.38 221 VAL A N 1
ATOM 1774 C CA . VAL A 1 221 ? 6.905 2.939 -17.294 1.00 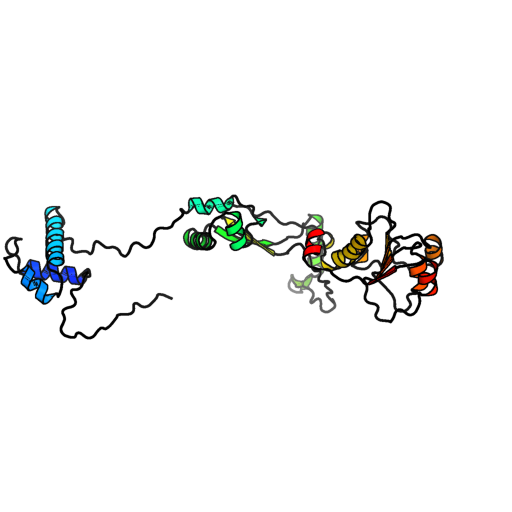64.38 221 VAL A CA 1
ATOM 1775 C C . VAL A 1 221 ? 7.254 3.995 -18.334 1.00 64.38 221 VAL A C 1
ATOM 1777 O O . VAL A 1 221 ? 6.657 4.034 -19.400 1.00 64.38 221 VAL A O 1
ATOM 1780 N N . CYS A 1 222 ? 8.214 4.866 -18.013 1.00 68.75 222 CYS A N 1
ATOM 1781 C CA . CYS A 1 222 ? 8.497 6.053 -18.815 1.00 68.75 222 CYS A CA 1
ATOM 1782 C C . CYS A 1 222 ? 9.017 5.662 -20.203 1.00 68.75 222 CYS A C 1
ATOM 1784 O O . CYS A 1 222 ? 8.312 5.819 -21.191 1.00 68.75 222 CYS A O 1
ATOM 1786 N N . ALA A 1 223 ? 10.203 5.055 -20.260 1.00 66.81 223 ALA A N 1
ATOM 1787 C CA . ALA A 1 223 ? 10.835 4.693 -21.521 1.00 66.81 223 ALA A CA 1
ATOM 1788 C C . ALA A 1 223 ? 10.005 3.692 -22.339 1.00 66.81 223 ALA A C 1
ATOM 1790 O O . ALA A 1 223 ? 9.855 3.863 -23.542 1.00 66.81 223 ALA A O 1
ATOM 1791 N N . GLY A 1 224 ? 9.387 2.706 -21.682 1.00 68.19 224 GLY A N 1
ATOM 1792 C CA . GLY A 1 224 ? 8.520 1.769 -22.378 1.00 68.19 224 GLY A CA 1
ATOM 1793 C C . GLY A 1 224 ? 7.356 2.475 -23.070 1.00 68.19 224 GLY A C 1
ATOM 1794 O O . GLY A 1 224 ? 7.092 2.219 -24.244 1.00 68.19 224 GLY A O 1
ATOM 1795 N N . ASN A 1 225 ? 6.595 3.307 -22.357 1.00 69.81 225 ASN A N 1
ATOM 1796 C CA . ASN A 1 225 ? 5.373 3.888 -22.922 1.00 69.81 225 ASN A CA 1
ATOM 1797 C C . ASN A 1 225 ? 5.654 4.844 -24.074 1.00 69.81 225 ASN A C 1
ATOM 1799 O O . ASN A 1 225 ? 4.867 4.903 -25.020 1.00 69.81 225 ASN A O 1
ATOM 1803 N N . THR A 1 226 ? 6.774 5.561 -24.006 1.00 74.06 226 THR A N 1
ATOM 1804 C CA . THR A 1 226 ? 7.164 6.498 -25.056 1.00 74.06 226 THR A CA 1
ATOM 1805 C C . THR A 1 226 ? 7.472 5.787 -26.378 1.00 74.06 226 THR A C 1
ATOM 1807 O O . THR A 1 226 ? 7.202 6.362 -27.429 1.00 74.06 226 THR A O 1
ATOM 1810 N N . THR A 1 227 ? 7.949 4.536 -26.351 1.00 73.62 227 THR A N 1
ATOM 1811 C CA . THR A 1 227 ? 8.233 3.746 -27.565 1.00 73.62 227 THR A CA 1
ATOM 1812 C C . THR A 1 227 ? 7.058 2.874 -28.023 1.00 73.62 227 THR A C 1
ATOM 1814 O O . THR A 1 227 ? 6.746 2.826 -29.209 1.00 73.62 227 THR A O 1
ATOM 1817 N N . TYR A 1 228 ? 6.299 2.278 -27.098 1.00 76.25 228 TYR A N 1
ATOM 1818 C CA . TYR A 1 228 ? 5.141 1.436 -27.442 1.00 76.25 228 TYR A CA 1
ATOM 1819 C C . TYR A 1 228 ? 3.995 2.211 -28.108 1.00 76.25 228 TYR A C 1
ATOM 1821 O O . TYR A 1 228 ? 3.351 1.716 -29.032 1.00 76.25 228 TYR A O 1
ATOM 1829 N N . SER A 1 229 ? 3.727 3.433 -27.641 1.00 78.31 229 SER A N 1
ATOM 1830 C CA . SER A 1 229 ? 2.664 4.293 -28.178 1.00 78.31 229 SER A CA 1
ATOM 1831 C C . SER A 1 229 ? 2.750 4.485 -29.702 1.00 78.31 229 SER A C 1
ATOM 1833 O O . SER A 1 229 ? 1.771 4.177 -30.394 1.00 78.31 229 SER A O 1
ATOM 1835 N N . PRO A 1 230 ? 3.879 4.974 -30.254 1.00 80.88 230 PRO A N 1
ATOM 1836 C CA . PRO A 1 230 ? 3.999 5.166 -31.691 1.00 80.88 230 PRO A CA 1
ATOM 1837 C C . PRO A 1 230 ? 3.986 3.844 -32.457 1.00 80.88 230 PRO A C 1
ATOM 1839 O O . PRO A 1 230 ? 3.331 3.776 -33.494 1.00 80.88 230 PRO A O 1
ATOM 1842 N N . LEU A 1 231 ? 4.605 2.779 -31.935 1.00 82.31 231 LEU A N 1
ATOM 1843 C CA . LEU A 1 231 ? 4.540 1.460 -32.567 1.00 82.31 231 LEU A CA 1
ATOM 1844 C C . LEU A 1 231 ? 3.102 0.988 -32.770 1.00 82.31 231 LEU A C 1
ATOM 1846 O O . LEU A 1 231 ? 2.717 0.626 -33.879 1.00 82.31 231 LEU A O 1
ATOM 1850 N N . LYS A 1 232 ? 2.282 1.044 -31.719 1.00 82.94 232 LYS A N 1
ATOM 1851 C CA . LYS A 1 232 ? 0.879 0.636 -31.802 1.00 82.94 232 LYS A CA 1
ATOM 1852 C C . LYS A 1 232 ? 0.085 1.518 -32.762 1.00 82.94 232 LYS A C 1
ATOM 1854 O O . LYS A 1 232 ? -0.688 1.007 -33.567 1.00 82.94 232 LYS A O 1
ATOM 1859 N N . LYS A 1 233 ? 0.278 2.840 -32.695 1.00 83.75 233 LYS A N 1
ATOM 1860 C CA . LYS A 1 233 ? -0.424 3.802 -33.560 1.00 83.75 233 LYS A CA 1
ATOM 1861 C C . LYS A 1 233 ? -0.128 3.564 -35.044 1.00 83.75 233 LYS A C 1
ATOM 1863 O O . LYS A 1 233 ? -1.025 3.722 -35.863 1.00 83.75 233 LYS A O 1
ATOM 1868 N N . HIS A 1 234 ? 1.106 3.190 -35.369 1.00 84.31 234 HIS A N 1
ATOM 1869 C CA . HIS A 1 234 ? 1.554 2.947 -36.740 1.00 84.31 234 HIS A CA 1
ATOM 1870 C C . HIS A 1 234 ? 1.460 1.471 -37.160 1.00 84.31 234 HIS A C 1
ATOM 1872 O O . HIS A 1 234 ? 1.935 1.109 -38.233 1.00 84.31 234 HIS A O 1
ATOM 1878 N N . GLY A 1 235 ? 0.802 0.627 -36.356 1.00 81.75 235 GLY A N 1
ATOM 1879 C CA . GLY A 1 235 ? 0.485 -0.752 -36.726 1.00 81.75 235 GLY A CA 1
ATOM 1880 C C . GLY A 1 235 ? 1.685 -1.698 -36.718 1.00 81.75 235 GLY A C 1
ATOM 1881 O O . GLY A 1 235 ? 1.745 -2.610 -37.539 1.00 81.75 235 GLY A O 1
ATOM 1882 N N . ALA A 1 236 ? 2.645 -1.496 -35.812 1.00 80.38 236 ALA A N 1
ATOM 1883 C CA . ALA A 1 236 ? 3.726 -2.451 -35.597 1.00 80.38 236 ALA A CA 1
ATOM 1884 C C . ALA A 1 236 ? 3.148 -3.819 -35.196 1.00 80.38 236 ALA A C 1
ATOM 1886 O O . ALA A 1 236 ? 2.432 -3.938 -34.200 1.00 80.38 236 ALA A O 1
ATOM 1887 N N . GLY A 1 237 ? 3.454 -4.849 -35.980 1.00 73.69 237 GLY A N 1
ATOM 1888 C CA . GLY A 1 237 ? 2.917 -6.194 -35.814 1.00 73.69 237 GLY A CA 1
ATOM 1889 C C . GLY A 1 237 ? 3.600 -7.195 -36.750 1.00 73.69 237 GLY A C 1
ATOM 1890 O O . GLY A 1 237 ? 4.512 -6.817 -37.492 1.00 73.69 237 GLY A O 1
ATOM 1891 N N . PRO A 1 238 ? 3.188 -8.474 -36.723 1.00 72.12 238 PRO A N 1
ATOM 1892 C CA . PRO A 1 238 ? 3.778 -9.518 -37.558 1.00 72.12 238 PRO A CA 1
ATOM 1893 C C . PRO A 1 238 ? 3.783 -9.125 -39.044 1.00 72.12 238 PRO A C 1
ATOM 1895 O O . PRO A 1 238 ? 2.744 -8.777 -39.599 1.00 72.12 238 PRO A O 1
ATOM 1898 N N . GLY A 1 239 ? 4.958 -9.163 -39.681 1.00 73.81 239 GLY A N 1
ATOM 1899 C CA . GLY A 1 239 ? 5.142 -8.809 -41.096 1.00 73.81 239 GLY A CA 1
ATOM 1900 C C . GLY A 1 239 ? 5.588 -7.367 -41.373 1.00 73.81 239 GLY A C 1
ATOM 1901 O O . GLY A 1 239 ? 5.967 -7.076 -42.504 1.00 73.81 239 GLY A O 1
ATOM 1902 N N . LYS A 1 240 ? 5.610 -6.481 -40.368 1.00 77.31 240 LYS A N 1
ATOM 1903 C CA . LYS A 1 240 ? 6.155 -5.117 -40.489 1.00 77.31 240 LYS A CA 1
ATOM 1904 C C . LYS A 1 240 ? 7.598 -5.047 -39.997 1.00 77.31 240 LYS A C 1
ATOM 1906 O O . LYS A 1 240 ? 7.919 -5.559 -38.925 1.00 77.31 240 LYS A O 1
ATOM 1911 N N . LYS A 1 241 ? 8.470 -4.387 -40.762 1.00 77.44 241 LYS A N 1
ATOM 1912 C CA . LYS A 1 241 ? 9.877 -4.181 -40.398 1.00 77.44 241 LYS A CA 1
ATOM 1913 C C . LYS A 1 241 ? 10.015 -2.903 -39.583 1.00 77.44 241 LYS A C 1
ATOM 1915 O O . LYS A 1 241 ? 9.779 -1.807 -40.087 1.00 77.44 241 LYS A O 1
ATOM 1920 N N . VAL A 1 242 ? 10.413 -3.045 -38.324 1.00 79.50 242 VAL A N 1
ATOM 1921 C CA . VAL A 1 242 ? 10.590 -1.923 -37.397 1.00 79.50 242 VAL A CA 1
ATOM 1922 C C . VAL A 1 242 ? 12.075 -1.750 -37.100 1.00 79.50 242 VAL A C 1
ATOM 1924 O O . VAL A 1 242 ? 12.720 -2.682 -36.629 1.00 79.50 242 VAL A O 1
ATOM 1927 N N . GLY A 1 243 ? 12.610 -0.564 -37.376 1.00 77.88 243 GLY A N 1
ATOM 1928 C CA . GLY A 1 243 ? 13.976 -0.177 -37.041 1.00 77.88 243 GLY A CA 1
ATOM 1929 C C . GLY A 1 243 ? 14.015 0.691 -35.786 1.00 77.88 243 GLY A C 1
ATOM 1930 O O . GLY A 1 243 ? 13.111 1.490 -35.544 1.00 77.88 243 GLY A O 1
ATOM 1931 N N . VAL A 1 244 ? 15.084 0.576 -34.998 1.00 75.06 244 VAL A N 1
ATOM 1932 C CA . VAL A 1 244 ? 15.325 1.412 -33.811 1.00 75.06 244 VAL A CA 1
ATOM 1933 C C . VAL A 1 244 ? 16.722 2.016 -33.898 1.00 75.06 244 VAL A C 1
ATOM 1935 O O . VAL A 1 244 ? 17.700 1.293 -34.074 1.00 75.06 244 VAL A O 1
ATOM 1938 N N . ILE A 1 245 ? 16.815 3.338 -33.757 1.00 72.44 245 ILE A N 1
ATOM 1939 C CA . ILE A 1 245 ? 18.062 4.106 -33.766 1.00 72.44 245 ILE A CA 1
ATOM 1940 C C . ILE A 1 245 ? 18.387 4.561 -32.341 1.00 72.44 245 ILE A C 1
ATOM 1942 O O . ILE A 1 245 ? 17.595 5.256 -31.692 1.00 72.44 245 ILE A O 1
ATOM 1946 N N . GLY A 1 246 ? 19.587 4.189 -31.886 1.00 64.44 246 GLY A N 1
ATOM 1947 C CA . GLY A 1 246 ? 20.141 4.516 -30.571 1.00 64.44 246 GLY A CA 1
ATOM 1948 C C . GLY A 1 246 ? 20.020 3.376 -29.560 1.00 64.44 246 GLY A C 1
ATOM 1949 O O . GLY A 1 246 ? 18.919 2.958 -29.223 1.00 64.44 246 GLY A O 1
ATOM 1950 N N . ILE A 1 247 ? 21.146 2.906 -29.006 1.00 53.50 247 ILE A N 1
ATOM 1951 C CA . ILE A 1 247 ? 21.162 1.961 -27.871 1.00 53.50 247 ILE A CA 1
ATOM 1952 C C . ILE A 1 247 ? 21.264 2.754 -26.559 1.00 53.50 247 ILE A C 1
ATOM 1954 O O . ILE A 1 247 ? 22.227 2.650 -25.805 1.00 53.50 247 ILE A O 1
ATOM 1958 N N . GLY A 1 248 ? 20.271 3.606 -26.309 1.00 54.62 248 GLY A N 1
ATOM 1959 C CA . GLY A 1 248 ? 20.084 4.270 -25.016 1.00 54.62 248 GLY A CA 1
ATOM 1960 C C . GLY A 1 248 ? 19.114 3.504 -24.111 1.00 54.62 248 GLY A C 1
ATOM 1961 O O . GLY A 1 248 ? 18.618 2.432 -24.464 1.00 54.62 248 GLY A O 1
ATOM 1962 N N . GLY A 1 249 ? 18.760 4.086 -22.960 1.00 51.53 249 GLY A N 1
ATOM 1963 C CA . GLY A 1 249 ? 17.784 3.496 -22.029 1.00 51.53 249 GLY A CA 1
ATOM 1964 C C . GLY A 1 249 ? 16.396 3.209 -22.634 1.00 51.53 249 GLY A C 1
ATOM 1965 O O . GLY A 1 249 ? 15.693 2.340 -22.124 1.00 51.53 249 GLY A O 1
ATOM 1966 N N . LEU A 1 250 ? 16.025 3.900 -23.722 1.00 52.81 250 LEU A N 1
ATOM 1967 C CA . LEU A 1 250 ? 14.814 3.665 -24.523 1.00 52.81 250 LEU A CA 1
ATOM 1968 C C . LEU A 1 250 ? 15.008 2.541 -25.556 1.00 52.81 250 LEU A C 1
ATOM 1970 O O . LEU A 1 250 ? 14.217 1.605 -25.589 1.00 52.81 250 LEU A O 1
ATOM 1974 N N . GLY A 1 251 ? 16.085 2.585 -26.346 1.00 47.56 251 GLY A N 1
ATOM 1975 C CA . GLY A 1 251 ? 16.334 1.596 -27.402 1.00 47.56 251 GLY A CA 1
ATOM 1976 C C . GLY A 1 251 ? 16.667 0.185 -26.902 1.00 47.56 251 GLY A C 1
ATOM 1977 O O . GLY A 1 251 ? 16.400 -0.789 -27.602 1.00 47.56 251 GLY A O 1
ATOM 1978 N N . HIS A 1 252 ? 17.196 0.036 -25.680 1.00 52.28 252 HIS A N 1
ATOM 1979 C CA . HIS A 1 252 ? 17.447 -1.291 -25.098 1.00 52.28 252 HIS A CA 1
ATOM 1980 C C . HIS A 1 252 ? 16.154 -2.040 -24.729 1.00 52.28 252 HIS A C 1
ATOM 1982 O O . HIS A 1 252 ? 16.113 -3.259 -24.858 1.00 52.28 252 HIS A O 1
ATOM 1988 N N . LEU A 1 253 ? 15.097 -1.328 -24.312 1.00 48.50 253 LEU A N 1
ATOM 1989 C CA . LEU A 1 253 ? 13.816 -1.939 -23.925 1.00 48.50 253 LEU A CA 1
ATOM 1990 C C . LEU A 1 253 ? 13.043 -2.506 -25.125 1.00 48.50 253 LEU A C 1
ATOM 1992 O O . LEU A 1 253 ? 12.302 -3.470 -24.966 1.00 48.50 253 LEU A O 1
ATOM 1996 N N . GLU A 1 254 ? 13.215 -1.925 -26.315 1.00 48.75 254 GLU A N 1
ATOM 1997 C CA . GLU A 1 254 ? 12.530 -2.367 -27.538 1.00 48.75 254 GLU A CA 1
ATOM 1998 C C . GLU A 1 254 ? 13.144 -3.643 -28.129 1.00 48.75 254 GLU A C 1
ATOM 2000 O O . GLU A 1 254 ? 12.449 -4.472 -28.716 1.00 48.75 254 GLU A O 1
ATOM 2005 N N . ARG A 1 255 ? 14.464 -3.813 -27.971 1.00 50.09 255 ARG A N 1
ATOM 2006 C CA . ARG A 1 255 ? 15.224 -4.913 -28.584 1.00 50.09 255 ARG A CA 1
ATOM 2007 C C . ARG A 1 255 ? 14.807 -6.291 -28.062 1.00 50.09 255 ARG A C 1
ATOM 2009 O O . ARG A 1 255 ? 14.987 -7.277 -28.765 1.00 50.09 255 ARG A O 1
ATOM 2016 N N . GLU A 1 256 ? 14.237 -6.359 -26.860 1.00 42.62 256 GLU A N 1
ATOM 2017 C CA . GLU A 1 256 ? 13.679 -7.596 -26.301 1.00 42.62 256 GLU A CA 1
ATOM 2018 C C . GLU A 1 256 ? 12.321 -7.981 -26.927 1.00 42.62 256 GLU A C 1
ATOM 2020 O O . GLU A 1 256 ? 11.910 -9.131 -26.798 1.00 42.62 256 GLU A O 1
ATOM 2025 N N . GLY A 1 257 ? 11.637 -7.062 -27.627 1.00 37.34 257 GLY A N 1
ATOM 2026 C CA . GLY A 1 257 ? 10.299 -7.282 -28.198 1.00 37.34 257 GLY A CA 1
ATOM 2027 C C . GLY A 1 257 ? 10.186 -7.183 -29.725 1.00 37.34 257 GLY A C 1
ATOM 2028 O O . GLY A 1 257 ? 9.135 -7.523 -30.264 1.00 37.34 257 GLY A O 1
ATOM 2029 N N . VAL A 1 258 ? 11.224 -6.725 -30.434 1.00 37.09 258 VAL A N 1
ATOM 2030 C CA . VAL A 1 258 ? 11.171 -6.451 -31.882 1.00 37.09 258 VAL A CA 1
ATOM 2031 C C . VAL A 1 258 ? 12.361 -7.079 -32.611 1.00 37.09 258 VAL A C 1
ATOM 2033 O O . VAL A 1 258 ? 13.525 -6.875 -32.264 1.00 37.09 258 VAL A O 1
ATOM 2036 N N . GLN A 1 259 ? 12.062 -7.849 -33.657 1.00 29.20 259 GLN A N 1
ATOM 2037 C CA . GLN A 1 259 ? 13.037 -8.594 -34.447 1.00 29.20 259 GLN A CA 1
ATOM 2038 C C . GLN A 1 259 ? 13.674 -7.678 -35.505 1.00 29.20 259 GLN A C 1
ATOM 2040 O O . GLN A 1 259 ? 13.138 -7.506 -36.595 1.00 29.20 259 GLN A O 1
ATOM 2045 N N . GLY A 1 260 ? 14.814 -7.067 -35.161 1.00 36.94 260 GLY A N 1
ATOM 2046 C CA . GLY A 1 260 ? 15.627 -6.262 -36.084 1.00 36.94 260 GLY A CA 1
ATOM 2047 C C . GLY A 1 260 ? 16.183 -4.986 -35.452 1.00 36.94 260 GLY A C 1
ATOM 2048 O O . GLY A 1 260 ? 15.663 -3.901 -35.674 1.00 36.94 260 GLY A O 1
ATOM 2049 N N . ALA A 1 261 ? 17.257 -5.092 -34.665 1.00 39.16 261 ALA A N 1
ATOM 2050 C CA . ALA A 1 261 ? 17.923 -3.926 -34.083 1.00 39.16 261 ALA A CA 1
ATOM 2051 C C . ALA A 1 261 ? 19.244 -3.634 -34.808 1.00 39.16 261 ALA A C 1
ATOM 2053 O O . ALA A 1 261 ? 20.183 -4.428 -34.711 1.00 39.16 261 ALA A O 1
ATOM 2054 N N . LEU A 1 262 ? 19.337 -2.481 -35.483 1.00 39.00 262 LEU A N 1
ATOM 2055 C CA . LEU A 1 262 ? 20.618 -1.927 -35.926 1.00 39.00 262 LEU A CA 1
ATOM 2056 C C . LEU A 1 262 ? 21.332 -1.342 -34.699 1.00 39.00 262 LEU A C 1
ATOM 2058 O O . LEU A 1 262 ? 20.767 -0.543 -33.953 1.00 39.00 262 LEU A O 1
ATOM 2062 N N . GLY A 1 263 ? 22.555 -1.799 -34.432 1.00 35.50 263 GLY A N 1
ATOM 2063 C CA . GLY A 1 263 ? 23.303 -1.381 -33.250 1.00 35.50 263 GLY A CA 1
ATOM 2064 C C . GLY A 1 263 ? 23.778 0.076 -33.313 1.00 35.50 263 GLY A C 1
ATOM 2065 O O . GLY A 1 263 ? 23.921 0.642 -34.392 1.00 35.50 263 GLY A O 1
ATOM 2066 N N . SER A 1 264 ? 24.070 0.677 -32.155 1.00 35.06 264 SER A N 1
ATOM 2067 C CA . SER A 1 264 ? 24.766 1.963 -32.042 1.00 35.06 264 SER A CA 1
ATOM 2068 C C . SER A 1 264 ? 26.241 1.785 -32.401 1.00 35.06 264 SER A C 1
ATOM 2070 O O . SER A 1 264 ? 27.111 1.720 -31.536 1.00 35.06 264 SER A O 1
ATOM 2072 N N . ALA A 1 265 ? 26.508 1.658 -33.687 1.00 32.88 265 ALA A N 1
ATOM 2073 C CA . ALA A 1 265 ? 27.777 2.044 -34.276 1.00 32.88 265 ALA A CA 1
ATOM 2074 C C . ALA A 1 265 ? 27.557 3.397 -34.977 1.00 32.88 265 ALA A C 1
ATOM 2076 O O . ALA A 1 265 ? 26.399 3.729 -35.267 1.00 32.88 265 ALA A O 1
ATOM 2077 N N . PRO A 1 266 ? 28.607 4.189 -35.272 1.00 45.56 266 PRO A N 1
ATOM 2078 C CA . PRO A 1 266 ? 28.482 5.172 -36.344 1.00 45.56 266 PRO A CA 1
ATOM 2079 C C . PRO A 1 266 ? 27.836 4.450 -37.529 1.00 45.56 266 PRO A C 1
ATOM 2081 O O . PRO A 1 266 ? 28.311 3.381 -37.918 1.00 45.56 266 PRO A O 1
ATOM 2084 N N . LEU A 1 267 ? 26.697 4.957 -38.014 1.00 52.94 267 LEU A N 1
ATOM 2085 C CA . LEU A 1 267 ? 26.044 4.412 -39.199 1.00 52.94 267 LEU A CA 1
ATOM 2086 C C . LEU A 1 267 ? 27.054 4.529 -40.338 1.00 52.94 267 LEU A C 1
ATOM 2088 O O . LEU A 1 267 ? 27.212 5.589 -40.939 1.00 52.94 267 LEU A O 1
ATOM 2092 N N . HIS A 1 268 ? 27.800 3.452 -40.572 1.00 56.03 268 HIS A N 1
ATOM 2093 C CA . HIS A 1 268 ? 28.737 3.395 -41.673 1.00 56.03 268 HIS A CA 1
ATOM 2094 C C . HIS A 1 268 ? 27.918 3.522 -42.963 1.00 56.03 268 HIS A C 1
ATOM 2096 O O . HIS A 1 268 ? 26.883 2.855 -43.082 1.00 56.03 268 HIS A O 1
ATOM 2102 N N . PRO A 1 269 ? 28.353 4.340 -43.936 1.00 60.16 269 PRO A N 1
ATOM 2103 C CA . PRO A 1 269 ? 27.621 4.552 -45.187 1.00 60.16 269 PRO A CA 1
ATOM 2104 C C . PRO A 1 269 ? 27.253 3.245 -45.911 1.00 60.16 269 PRO A C 1
ATOM 2106 O O . PRO A 1 269 ? 26.201 3.143 -46.539 1.00 60.16 269 PRO A O 1
ATOM 2109 N N . GLU A 1 270 ? 28.085 2.213 -45.762 1.00 59.03 270 GLU A N 1
ATOM 2110 C CA . GLU A 1 270 ? 27.860 0.872 -46.310 1.00 59.03 270 GLU A CA 1
ATOM 2111 C C . GLU A 1 270 ? 26.660 0.157 -45.675 1.00 59.03 270 GLU A C 1
ATOM 2113 O O . GLU A 1 270 ? 25.844 -0.436 -46.380 1.00 59.03 270 GLU A O 1
ATOM 2118 N N . ALA A 1 271 ? 26.499 0.264 -44.352 1.00 60.31 271 ALA A N 1
ATOM 2119 C CA . ALA A 1 271 ? 25.359 -0.310 -43.644 1.00 60.31 271 ALA A CA 1
ATOM 2120 C C . ALA A 1 271 ? 24.061 0.423 -44.007 1.00 60.31 271 ALA A C 1
ATOM 2122 O O . ALA A 1 271 ? 23.027 -0.209 -44.195 1.00 60.31 271 ALA A O 1
ATOM 2123 N N . VAL A 1 272 ? 24.109 1.747 -44.179 1.00 66.56 272 VAL A N 1
ATOM 2124 C CA . VAL A 1 272 ? 22.938 2.530 -44.607 1.00 66.56 272 VAL A CA 1
ATOM 2125 C C . VAL A 1 272 ? 22.461 2.084 -45.984 1.00 66.56 272 VAL A C 1
ATOM 2127 O O . VAL A 1 272 ? 21.268 1.883 -46.190 1.00 66.56 272 VAL A O 1
ATOM 2130 N N . LYS A 1 273 ? 23.396 1.861 -46.912 1.00 68.94 273 LYS A N 1
ATOM 2131 C CA . LYS A 1 273 ? 23.083 1.406 -48.268 1.00 68.94 273 LYS A CA 1
ATOM 2132 C C . LYS A 1 273 ? 22.446 0.012 -48.286 1.00 68.94 273 LYS A C 1
ATOM 2134 O O . LYS A 1 273 ? 21.548 -0.226 -49.085 1.00 68.94 273 LYS A O 1
ATOM 2139 N N . ALA A 1 274 ? 22.869 -0.885 -47.394 1.00 72.12 274 ALA A N 1
ATOM 2140 C CA . ALA A 1 274 ? 22.306 -2.233 -47.281 1.00 72.12 274 ALA A CA 1
ATOM 2141 C C . ALA A 1 274 ? 20.862 -2.252 -46.744 1.00 72.12 274 ALA A C 1
ATOM 2143 O O . ALA A 1 274 ? 20.084 -3.132 -47.103 1.00 72.12 274 ALA A O 1
ATOM 2144 N N . TYR A 1 275 ? 20.502 -1.283 -45.898 1.00 73.94 275 TYR A N 1
ATOM 2145 C CA . TYR A 1 275 ? 19.183 -1.184 -45.261 1.00 73.94 275 TYR A CA 1
ATOM 2146 C C . TYR A 1 275 ? 18.331 -0.025 -45.802 1.00 73.94 275 TYR A C 1
ATOM 2148 O O . TYR A 1 275 ? 17.324 0.339 -45.185 1.00 73.94 275 TYR A O 1
ATOM 2156 N N . ALA A 1 276 ? 18.702 0.541 -46.952 1.00 80.00 276 ALA A N 1
ATOM 2157 C CA . ALA A 1 276 ? 17.937 1.592 -47.609 1.00 80.00 276 ALA A CA 1
ATOM 2158 C C . ALA A 1 276 ? 16.502 1.112 -47.884 1.00 80.00 276 ALA A C 1
ATOM 2160 O O . ALA A 1 276 ? 16.290 -0.001 -48.366 1.00 80.00 276 ALA A O 1
ATOM 2161 N N . GLN A 1 277 ? 15.522 1.949 -47.540 1.00 83.38 277 GLN A N 1
ATOM 2162 C CA . GLN A 1 277 ? 14.088 1.702 -47.722 1.00 83.38 277 GLN A CA 1
ATOM 2163 C C . GLN A 1 277 ? 13.572 0.371 -47.147 1.00 83.38 277 GLN A C 1
ATOM 2165 O O . GLN A 1 277 ? 12.607 -0.206 -47.651 1.00 83.38 277 GLN A O 1
ATOM 2170 N N . SER A 1 278 ? 14.208 -0.142 -46.094 1.00 79.50 278 SER A N 1
ATOM 2171 C CA . SER A 1 278 ? 13.901 -1.474 -45.570 1.00 79.50 278 SER A CA 1
ATOM 2172 C C . SER A 1 278 ? 12.914 -1.476 -44.404 1.00 79.50 278 SER A C 1
ATOM 2174 O O . SER A 1 278 ? 12.305 -2.515 -44.151 1.00 79.50 278 SER A O 1
ATOM 2176 N N . PHE A 1 279 ? 12.729 -0.353 -43.704 1.00 83.88 279 PHE A N 1
ATOM 2177 C CA . PHE A 1 279 ? 11.904 -0.288 -42.494 1.00 83.88 279 PHE A CA 1
ATOM 2178 C C . PHE A 1 279 ? 10.569 0.420 -42.735 1.00 83.88 279 PHE A C 1
ATOM 2180 O O . PHE A 1 279 ? 10.537 1.576 -43.145 1.00 83.88 279 PHE A O 1
ATOM 2187 N N . ASP A 1 280 ? 9.457 -0.238 -42.411 1.00 84.31 280 ASP A N 1
ATOM 2188 C CA . ASP A 1 280 ? 8.123 0.371 -42.424 1.00 84.31 280 ASP A CA 1
ATOM 2189 C C . ASP A 1 280 ? 7.963 1.433 -41.326 1.00 84.31 280 ASP A C 1
ATOM 2191 O O . ASP A 1 280 ? 7.264 2.430 -41.510 1.00 84.31 280 ASP A O 1
ATOM 2195 N N . ILE A 1 281 ? 8.587 1.202 -40.167 1.00 85.44 281 ILE A N 1
ATOM 2196 C CA . ILE A 1 281 ? 8.567 2.109 -39.016 1.00 85.44 281 ILE A CA 1
ATOM 2197 C C . ILE A 1 281 ? 9.997 2.265 -38.509 1.00 85.44 281 ILE A C 1
ATOM 2199 O O . ILE A 1 281 ? 10.667 1.269 -38.249 1.00 85.44 281 ILE A O 1
ATOM 2203 N N . LEU A 1 282 ? 10.458 3.499 -38.325 1.00 84.56 282 LEU A N 1
ATOM 2204 C CA . LEU A 1 282 ? 11.788 3.786 -37.792 1.00 84.56 282 LEU A CA 1
ATOM 2205 C C . LEU A 1 282 ? 11.683 4.663 -36.543 1.00 84.56 282 LEU A C 1
ATOM 2207 O O . LEU A 1 282 ? 11.250 5.809 -36.618 1.00 84.56 282 LEU A O 1
ATOM 2211 N N . LEU A 1 283 ? 12.074 4.119 -35.392 1.00 82.31 283 LEU A N 1
ATOM 2212 C CA . LEU A 1 283 ? 12.075 4.810 -34.104 1.00 82.31 283 LEU A CA 1
ATOM 2213 C C . LEU A 1 283 ? 13.430 5.450 -33.825 1.00 82.31 283 LEU A C 1
ATOM 2215 O O . LEU A 1 283 ? 14.427 4.753 -33.654 1.00 82.31 283 LEU A O 1
ATOM 2219 N N . CYS A 1 284 ? 13.460 6.772 -33.691 1.00 81.38 284 CYS A N 1
ATOM 2220 C CA . CYS A 1 284 ? 14.662 7.512 -33.333 1.00 81.38 284 CYS A CA 1
ATOM 2221 C C . CYS A 1 284 ? 14.654 7.908 -31.852 1.00 81.38 284 CYS A C 1
ATOM 2223 O O . CYS A 1 284 ? 13.843 8.730 -31.409 1.00 81.38 284 CYS A O 1
ATOM 2225 N N . THR A 1 285 ? 15.575 7.311 -31.086 1.00 76.38 285 THR A N 1
ATOM 2226 C CA . THR A 1 285 ? 15.733 7.538 -29.637 1.00 76.38 285 THR A CA 1
ATOM 2227 C C . THR A 1 285 ? 17.048 8.223 -29.262 1.00 76.38 285 THR A C 1
ATOM 2229 O O . THR A 1 285 ? 17.220 8.614 -28.110 1.00 76.38 285 THR A O 1
ATOM 2232 N N . SER A 1 286 ? 17.975 8.384 -30.210 1.00 71.19 286 SER A N 1
ATOM 2233 C CA . SER A 1 286 ? 19.277 9.017 -29.995 1.00 71.19 286 SER A CA 1
ATOM 2234 C C . SER A 1 286 ? 19.725 9.770 -31.245 1.00 71.19 286 SER A C 1
ATOM 2236 O O . SER A 1 286 ? 19.528 9.293 -32.360 1.00 71.19 286 SER A O 1
ATOM 2238 N N . TYR A 1 287 ? 20.338 10.932 -31.038 1.00 69.94 287 TYR A N 1
ATOM 2239 C CA . TYR A 1 287 ? 20.915 11.799 -32.061 1.00 69.94 287 TYR A CA 1
ATOM 2240 C C . TYR A 1 287 ? 22.195 12.425 -31.492 1.00 69.94 287 TYR A C 1
ATOM 2242 O O . TYR A 1 287 ? 22.284 12.729 -30.304 1.00 69.94 287 TYR A O 1
ATOM 2250 N N . GLY A 1 288 ? 23.197 12.599 -32.347 1.00 66.69 288 GLY A N 1
ATOM 2251 C CA . GLY A 1 288 ? 24.385 13.404 -32.082 1.00 66.69 288 GLY A CA 1
ATOM 2252 C C . GLY A 1 288 ? 24.293 14.810 -32.698 1.00 66.69 288 GLY A C 1
ATOM 2253 O O . GLY A 1 288 ? 23.425 15.071 -33.538 1.00 66.69 288 GLY A O 1
ATOM 2254 N N . PRO A 1 289 ? 25.223 15.714 -32.347 1.00 63.69 289 PRO A N 1
ATOM 2255 C CA . PRO A 1 289 ? 25.253 17.099 -32.829 1.00 63.69 289 PRO A CA 1
ATOM 2256 C C . PRO A 1 289 ? 25.534 17.254 -34.336 1.00 63.69 289 PRO A C 1
ATOM 2258 O O . PRO A 1 289 ? 25.420 18.371 -34.846 1.00 63.69 289 PRO A O 1
ATOM 2261 N N . THR A 1 290 ? 25.908 16.164 -35.016 1.00 69.31 290 THR A N 1
ATOM 2262 C CA . THR A 1 290 ? 26.227 16.052 -36.452 1.00 69.31 290 THR A CA 1
ATOM 2263 C C . THR A 1 290 ? 25.362 15.001 -37.165 1.00 69.31 290 THR A C 1
ATOM 2265 O O . THR A 1 290 ? 25.751 14.461 -38.198 1.00 69.31 290 THR A O 1
ATOM 2268 N N . THR A 1 291 ? 24.200 14.654 -36.601 1.00 74.19 291 THR A N 1
ATOM 2269 C CA . THR A 1 291 ? 23.320 13.627 -37.185 1.00 74.19 291 THR A CA 1
ATOM 2270 C C . THR A 1 291 ? 22.814 14.060 -38.557 1.00 74.19 291 THR A C 1
ATOM 2272 O O . THR A 1 291 ? 22.175 15.101 -38.674 1.00 74.19 291 THR A O 1
ATOM 2275 N N . ASN A 1 292 ? 23.050 13.234 -39.577 1.00 78.56 292 ASN A N 1
ATOM 2276 C CA . ASN A 1 292 ? 22.489 13.434 -40.909 1.00 78.56 292 ASN A CA 1
ATOM 2277 C C . ASN A 1 292 ? 21.077 12.829 -40.975 1.00 78.56 292 ASN A C 1
ATOM 2279 O O . ASN A 1 292 ? 20.914 11.608 -40.964 1.00 78.56 292 ASN A O 1
ATOM 2283 N N . TRP A 1 293 ? 20.060 13.687 -41.031 1.00 81.38 293 TRP A N 1
ATOM 2284 C CA . TRP A 1 293 ? 18.654 13.284 -41.043 1.00 81.38 293 TRP A CA 1
ATOM 2285 C C . TRP A 1 293 ? 18.216 12.643 -42.363 1.00 81.38 293 TRP A C 1
ATOM 2287 O O . TRP A 1 293 ? 17.458 11.676 -42.328 1.00 81.38 293 TRP A O 1
ATOM 2297 N N . ASP A 1 294 ? 18.734 13.099 -43.507 1.00 82.12 294 ASP A N 1
ATOM 2298 C CA . ASP A 1 294 ? 18.450 12.495 -44.817 1.00 82.12 294 ASP A CA 1
ATOM 2299 C C . ASP A 1 294 ? 18.913 11.036 -44.871 1.00 82.12 294 ASP A C 1
ATOM 2301 O O . ASP A 1 294 ? 18.189 10.150 -45.324 1.00 82.12 294 ASP A O 1
ATOM 2305 N N . MET A 1 295 ? 20.087 10.757 -44.305 1.00 79.38 295 MET A N 1
ATOM 2306 C CA . MET A 1 295 ? 20.603 9.397 -44.183 1.00 79.38 295 MET A CA 1
ATOM 2307 C C . MET A 1 295 ? 19.657 8.500 -43.370 1.00 79.38 295 MET A C 1
ATOM 2309 O O . MET A 1 295 ? 19.399 7.365 -43.764 1.00 79.38 295 MET A O 1
ATOM 2313 N N . LEU A 1 296 ? 19.100 8.999 -42.262 1.00 80.00 296 LEU A N 1
ATOM 2314 C CA . LEU A 1 296 ? 18.149 8.235 -41.449 1.00 80.00 296 LEU A CA 1
ATOM 2315 C C . LEU A 1 296 ? 16.809 8.034 -42.164 1.00 80.00 296 LEU A C 1
ATOM 2317 O O . LEU A 1 296 ? 16.229 6.954 -42.090 1.00 80.00 296 LEU A O 1
ATOM 2321 N N . LEU A 1 297 ? 16.327 9.054 -42.872 1.00 86.31 297 LEU A N 1
ATOM 2322 C CA . LEU A 1 297 ? 15.077 8.993 -43.627 1.00 86.31 297 LEU A CA 1
ATOM 2323 C C . LEU A 1 297 ? 15.177 8.040 -44.822 1.00 86.31 297 LEU A C 1
ATOM 2325 O O . LEU A 1 297 ? 14.204 7.356 -45.125 1.00 86.31 297 LEU A O 1
ATOM 2329 N N . SER A 1 298 ? 16.358 7.911 -45.433 1.00 84.12 298 SER A N 1
ATOM 2330 C CA . SER A 1 298 ? 16.605 6.973 -46.537 1.00 84.12 298 SER A CA 1
ATOM 2331 C C . SER A 1 298 ? 16.426 5.494 -46.160 1.00 84.12 298 SER A C 1
ATOM 2333 O O . SER A 1 298 ? 16.214 4.652 -47.031 1.00 84.12 298 SER A O 1
ATOM 2335 N N . LEU A 1 299 ? 16.476 5.160 -44.867 1.00 82.88 299 LEU A N 1
ATOM 2336 C CA . LEU A 1 299 ? 16.253 3.803 -44.356 1.00 82.88 299 LEU A CA 1
ATOM 2337 C C . LEU A 1 299 ? 14.766 3.425 -44.306 1.00 82.88 299 LEU A C 1
ATOM 2339 O O . LEU A 1 299 ? 14.427 2.241 -44.229 1.00 82.88 299 LEU A O 1
ATOM 2343 N N . VAL A 1 300 ? 13.878 4.420 -44.323 1.00 87.31 300 VAL A N 1
ATOM 2344 C CA . VAL A 1 300 ? 12.434 4.222 -44.224 1.00 87.31 300 VAL A CA 1
ATOM 2345 C C . VAL A 1 300 ? 11.888 3.816 -45.590 1.00 87.31 300 VAL A C 1
ATOM 2347 O O . VAL A 1 300 ? 12.183 4.438 -46.609 1.00 87.31 300 VAL A O 1
ATOM 2350 N N . ALA A 1 301 ? 11.100 2.745 -45.613 1.00 88.31 301 ALA A N 1
ATOM 2351 C CA . ALA A 1 301 ? 10.422 2.260 -46.803 1.00 88.31 301 ALA A CA 1
ATOM 2352 C C . ALA A 1 301 ? 9.457 3.315 -47.363 1.00 88.31 301 ALA A C 1
ATOM 2354 O O . ALA A 1 301 ? 8.998 4.210 -46.652 1.00 88.31 301 ALA A O 1
ATOM 2355 N N . THR A 1 302 ? 9.101 3.185 -48.640 1.00 89.31 302 THR A N 1
ATOM 2356 C CA . THR A 1 302 ? 8.101 4.060 -49.271 1.00 89.31 302 THR A CA 1
ATOM 2357 C C . THR A 1 302 ? 6.777 3.972 -48.504 1.00 89.31 302 THR A C 1
ATOM 2359 O O . THR A 1 302 ? 6.343 2.872 -48.167 1.00 89.31 302 THR A O 1
ATOM 2362 N N . LEU A 1 303 ? 6.143 5.116 -48.212 1.00 89.75 303 LEU A N 1
ATOM 2363 C CA . LEU A 1 303 ? 4.971 5.240 -47.319 1.00 89.75 303 LEU A CA 1
ATOM 2364 C C . LEU A 1 303 ? 5.220 4.850 -45.847 1.00 89.75 303 LEU A C 1
ATOM 2366 O O . LEU A 1 303 ? 4.274 4.744 -45.063 1.00 89.75 303 LEU A O 1
ATOM 2370 N N . GLY A 1 304 ? 6.473 4.633 -45.452 1.00 88.81 304 GLY A N 1
ATOM 2371 C CA . GLY A 1 304 ? 6.841 4.311 -44.081 1.00 88.81 304 GLY A CA 1
ATOM 2372 C C . GLY A 1 304 ? 6.796 5.524 -43.151 1.00 88.81 304 GLY A C 1
ATOM 2373 O O . GLY A 1 304 ? 6.666 6.680 -43.569 1.00 88.81 304 GLY A O 1
ATOM 2374 N N . THR A 1 305 ? 6.888 5.253 -41.850 1.00 91.38 305 THR A N 1
ATOM 2375 C CA . THR A 1 305 ? 6.813 6.281 -40.808 1.00 91.38 305 THR A CA 1
ATOM 2376 C C . THR A 1 305 ? 8.108 6.389 -40.013 1.00 91.38 305 THR A C 1
ATOM 2378 O O . THR A 1 305 ? 8.553 5.433 -39.380 1.00 91.38 305 THR A O 1
ATOM 2381 N N . PHE A 1 306 ? 8.671 7.592 -39.979 1.00 89.31 306 PHE A N 1
ATOM 2382 C CA . PHE A 1 306 ? 9.738 7.979 -39.071 1.00 89.31 306 PHE A CA 1
ATOM 2383 C C . PHE A 1 306 ? 9.146 8.573 -37.791 1.00 89.31 306 PHE A C 1
ATOM 2385 O O . PHE A 1 306 ? 8.389 9.545 -37.838 1.00 89.31 306 PHE A O 1
ATOM 2392 N N . VAL A 1 307 ? 9.505 8.007 -36.642 1.00 88.88 307 VAL A N 1
ATOM 2393 C CA . VAL A 1 307 ? 9.019 8.438 -35.332 1.00 88.88 307 VAL A CA 1
ATOM 2394 C C . VAL A 1 307 ? 10.170 8.991 -34.504 1.00 88.88 307 VAL A C 1
ATOM 2396 O O . VAL A 1 307 ? 11.073 8.261 -34.092 1.00 88.88 307 VAL A O 1
ATOM 2399 N N . LEU A 1 308 ? 10.091 10.279 -34.184 1.00 87.44 308 LEU A N 1
ATOM 2400 C CA . LEU A 1 308 ? 11.014 10.956 -33.289 1.00 87.44 308 LEU A CA 1
ATOM 2401 C C . LEU A 1 308 ? 10.490 10.908 -31.848 1.00 87.44 308 LEU A C 1
ATOM 2403 O O . LEU A 1 308 ? 9.440 11.472 -31.531 1.00 87.44 308 LEU A O 1
ATOM 2407 N N . VAL A 1 309 ? 11.234 10.222 -30.980 1.00 82.25 309 VAL A N 1
ATOM 2408 C CA . VAL A 1 309 ? 10.948 10.121 -29.538 1.00 82.25 309 VAL A CA 1
ATOM 2409 C C . VAL A 1 309 ? 11.938 10.945 -28.707 1.00 82.25 309 VAL A C 1
ATOM 2411 O O . VAL A 1 309 ? 11.608 11.410 -27.617 1.00 82.25 309 VAL A O 1
ATOM 2414 N N . GLY A 1 310 ? 13.157 11.133 -29.213 1.00 76.06 310 GLY A N 1
ATOM 2415 C CA . GLY A 1 310 ? 14.147 12.006 -28.589 1.00 76.06 310 GLY A CA 1
ATOM 2416 C C . GLY A 1 310 ? 13.902 13.500 -28.868 1.00 76.06 310 GLY A C 1
ATOM 2417 O O . GLY A 1 310 ? 13.232 13.851 -29.835 1.00 76.06 310 GLY A O 1
ATOM 2418 N N . LEU A 1 311 ? 14.451 14.382 -28.026 1.00 77.50 311 LEU A N 1
ATOM 2419 C CA . LEU A 1 311 ? 14.275 15.842 -28.095 1.00 77.50 311 LEU A CA 1
ATOM 2420 C C . LEU A 1 311 ? 15.553 16.544 -28.600 1.00 77.50 311 LEU A C 1
ATOM 2422 O O . LEU A 1 311 ? 16.376 16.947 -27.773 1.00 77.50 311 LEU A O 1
ATOM 2426 N N . PRO A 1 312 ? 15.762 16.677 -29.924 1.00 74.56 312 PRO A N 1
ATOM 2427 C CA . PRO A 1 312 ? 17.003 17.219 -30.468 1.00 74.56 312 PRO A CA 1
ATOM 2428 C C . PRO A 1 312 ? 17.307 18.633 -29.962 1.00 74.56 312 PRO A C 1
ATOM 2430 O O . PRO A 1 312 ? 16.443 19.503 -29.974 1.00 74.56 312 PRO A O 1
ATOM 2433 N N . GLU A 1 313 ? 18.549 18.853 -29.515 1.00 71.56 313 GLU A N 1
ATOM 2434 C CA . GLU A 1 313 ? 19.015 20.161 -29.017 1.00 71.56 313 GLU A CA 1
ATOM 2435 C C . GLU A 1 313 ? 19.170 21.183 -30.151 1.00 71.56 313 GLU A C 1
ATOM 2437 O O . GLU A 1 313 ? 19.002 22.383 -29.946 1.00 71.56 313 GLU A O 1
ATOM 2442 N N . LYS A 1 314 ? 19.486 20.700 -31.358 1.00 79.19 314 LYS A N 1
ATOM 2443 C CA . LYS A 1 314 ? 19.579 21.497 -32.583 1.00 79.19 314 LYS A CA 1
ATOM 2444 C C . LYS A 1 314 ? 18.344 21.280 -33.465 1.00 79.19 314 LYS A C 1
ATOM 2446 O O . LYS A 1 314 ? 17.809 20.170 -33.480 1.00 79.19 314 LYS A O 1
ATOM 2451 N N . PRO A 1 315 ? 17.912 22.299 -34.229 1.00 79.00 315 PRO A N 1
ATOM 2452 C CA . PRO A 1 315 ? 16.816 22.153 -35.179 1.00 79.00 315 PRO A CA 1
ATOM 2453 C C . PRO A 1 315 ? 17.138 21.107 -36.254 1.00 79.00 315 PRO A C 1
ATOM 2455 O O . PRO A 1 315 ? 18.294 20.902 -36.625 1.00 79.00 315 PRO A O 1
ATOM 2458 N N . ILE A 1 316 ? 16.094 20.451 -36.754 1.00 79.94 316 ILE A N 1
ATOM 2459 C CA . ILE A 1 316 ? 16.178 19.494 -37.860 1.00 79.94 316 ILE A CA 1
ATOM 2460 C C . ILE A 1 316 ? 16.229 20.305 -39.154 1.00 79.94 316 ILE A C 1
ATOM 2462 O O . ILE A 1 316 ? 15.251 20.967 -39.497 1.00 79.94 316 ILE A O 1
ATOM 2466 N N . THR A 1 317 ? 17.375 20.300 -39.829 1.00 72.81 317 THR A N 1
ATOM 2467 C CA . THR A 1 317 ? 17.646 21.161 -40.993 1.00 72.81 317 THR A CA 1
ATOM 2468 C C . THR A 1 317 ? 17.539 20.447 -42.339 1.00 72.81 317 THR A C 1
ATOM 2470 O O . THR A 1 317 ? 17.229 21.093 -43.333 1.00 72.81 317 THR A O 1
ATOM 2473 N N . ASP A 1 318 ? 17.731 19.126 -42.369 1.00 71.06 318 ASP A N 1
ATOM 2474 C CA . ASP A 1 318 ? 17.894 18.325 -43.593 1.00 71.06 318 ASP A CA 1
ATOM 2475 C C . ASP A 1 318 ? 16.863 17.175 -43.629 1.00 71.06 318 ASP A C 1
ATOM 2477 O O . ASP A 1 318 ? 16.409 16.734 -42.570 1.00 71.06 318 ASP A O 1
ATOM 2481 N N . GLY A 1 319 ? 16.450 16.687 -44.811 1.00 70.75 319 GLY A N 1
ATOM 2482 C CA . GLY A 1 319 ? 15.436 15.615 -44.908 1.00 70.75 319 GLY A CA 1
ATOM 2483 C C . GLY A 1 319 ? 14.420 15.701 -46.055 1.00 70.75 319 GLY A C 1
ATOM 2484 O O . GLY A 1 319 ? 13.774 14.704 -46.396 1.00 70.75 319 GLY A O 1
ATOM 2485 N N . SER A 1 320 ? 14.222 16.884 -46.647 1.00 78.19 320 SER A N 1
ATOM 2486 C CA . SER A 1 320 ? 13.134 17.131 -47.614 1.00 78.19 320 SER A CA 1
ATOM 2487 C C . SER A 1 320 ? 13.249 16.278 -48.879 1.00 78.19 320 SER A C 1
ATOM 2489 O O . SER A 1 320 ? 12.237 15.813 -49.411 1.00 78.19 320 SER A O 1
ATOM 2491 N N . PHE A 1 321 ? 14.481 16.024 -49.329 1.00 77.94 321 PHE A N 1
ATOM 2492 C CA . PHE A 1 321 ? 14.762 15.213 -50.513 1.00 77.94 321 PHE A CA 1
ATOM 2493 C C . PHE A 1 321 ? 14.464 13.727 -50.304 1.00 77.94 321 PHE A C 1
ATOM 2495 O O . PHE A 1 321 ? 14.177 13.030 -51.271 1.00 77.94 321 PHE A O 1
ATOM 2502 N N . SER A 1 322 ? 14.461 13.246 -49.061 1.00 80.38 322 SER A N 1
ATOM 2503 C CA . SER A 1 322 ? 14.071 11.870 -48.739 1.00 80.38 322 SER A CA 1
ATOM 2504 C C . SER A 1 322 ? 12.572 11.749 -48.440 1.00 80.38 322 SER A C 1
ATOM 2506 O O . SER A 1 322 ? 11.951 10.754 -48.815 1.00 80.38 322 SER A O 1
ATOM 2508 N N . LEU A 1 323 ? 11.978 12.772 -47.812 1.00 85.12 323 LEU A N 1
ATOM 2509 C CA . LEU A 1 323 ? 10.567 12.813 -47.404 1.00 85.12 323 LEU A CA 1
ATOM 2510 C C . LEU A 1 323 ? 9.593 12.823 -48.588 1.00 85.12 323 LEU A C 1
ATOM 2512 O O . LEU A 1 323 ? 8.653 12.026 -48.615 1.00 85.12 323 LEU A O 1
ATOM 2516 N N . VAL A 1 324 ? 9.806 13.724 -49.554 1.00 86.69 324 VAL A N 1
ATOM 2517 C CA . VAL A 1 324 ? 8.838 13.980 -50.635 1.00 86.69 324 VAL A CA 1
ATOM 2518 C C . VAL A 1 324 ? 8.769 12.826 -51.644 1.00 86.69 324 VAL A C 1
ATOM 2520 O O . VAL A 1 324 ? 7.662 12.337 -51.885 1.00 86.69 324 VAL A O 1
ATOM 2523 N N . PRO A 1 325 ? 9.888 12.318 -52.201 1.00 86.44 325 PRO A N 1
ATOM 2524 C CA . PRO A 1 325 ? 9.828 11.269 -53.222 1.00 86.44 325 PRO A CA 1
ATOM 2525 C C . PRO A 1 325 ? 9.281 9.941 -52.687 1.00 86.44 325 PRO A C 1
ATOM 2527 O O . PRO A 1 325 ? 8.532 9.257 -53.380 1.00 86.44 325 PRO A O 1
ATOM 2530 N N . HIS A 1 326 ? 9.602 9.600 -51.435 1.00 85.69 326 HIS A N 1
ATOM 2531 C CA . HIS A 1 326 ? 9.196 8.336 -50.810 1.00 85.69 326 HIS A CA 1
ATOM 2532 C C . HIS A 1 326 ? 7.894 8.440 -50.006 1.00 85.69 326 HIS A C 1
ATOM 2534 O O . HIS A 1 326 ? 7.463 7.451 -49.408 1.00 85.69 326 HIS A O 1
ATOM 2540 N N . LYS A 1 327 ? 7.248 9.616 -50.000 1.00 89.06 327 LYS A N 1
ATOM 2541 C CA . LYS A 1 327 ? 5.983 9.883 -49.294 1.00 89.06 327 LYS A CA 1
ATOM 2542 C C . LYS A 1 327 ? 6.038 9.458 -47.820 1.00 89.06 327 LYS A C 1
ATOM 2544 O O . LYS A 1 327 ? 5.136 8.782 -47.324 1.00 89.06 327 LYS A O 1
ATOM 2549 N N . LEU A 1 328 ? 7.127 9.811 -47.139 1.00 89.88 328 LEU A N 1
ATOM 2550 C CA . LEU A 1 328 ? 7.356 9.403 -45.753 1.00 89.88 328 LEU A CA 1
ATOM 2551 C C . LEU A 1 328 ? 6.507 10.233 -44.786 1.00 89.88 328 LEU A C 1
ATOM 2553 O O . LEU A 1 328 ? 6.267 11.420 -45.001 1.00 89.88 328 LEU A O 1
ATOM 2557 N N . SER A 1 329 ? 6.111 9.619 -43.672 1.00 90.06 329 SER A N 1
ATOM 2558 C CA . SER A 1 329 ? 5.498 10.325 -42.543 1.00 90.06 329 SER A CA 1
ATOM 2559 C C . SER A 1 329 ? 6.546 10.632 -41.475 1.00 90.06 329 SER A C 1
ATOM 2561 O O . SER A 1 329 ? 7.167 9.709 -40.958 1.00 90.06 329 SER A O 1
ATOM 2563 N N . PHE A 1 330 ? 6.723 11.904 -41.108 1.00 89.31 330 PHE A N 1
ATOM 2564 C CA . PHE A 1 330 ? 7.600 12.320 -40.006 1.00 89.31 330 PHE A CA 1
ATOM 2565 C C . PHE A 1 330 ? 6.764 12.732 -38.794 1.00 89.31 330 PHE A C 1
ATOM 2567 O O . PHE A 1 330 ? 6.002 13.695 -38.860 1.00 89.31 330 PHE A O 1
ATOM 2574 N N . VAL A 1 331 ? 6.873 11.994 -37.689 1.00 90.00 331 VAL A N 1
ATOM 2575 C CA . VAL A 1 331 ? 5.973 12.140 -36.537 1.00 90.00 331 VAL A CA 1
ATOM 2576 C C . VAL A 1 331 ? 6.762 12.230 -35.236 1.00 90.00 331 VAL A C 1
ATOM 2578 O O . VAL A 1 331 ? 7.636 11.414 -34.969 1.00 90.00 331 VAL A O 1
ATOM 2581 N N . GLY A 1 332 ? 6.416 13.195 -34.385 1.00 87.69 332 GLY A N 1
ATOM 2582 C CA . GLY A 1 332 ? 6.869 13.234 -32.995 1.00 87.69 332 GLY A CA 1
ATOM 2583 C C .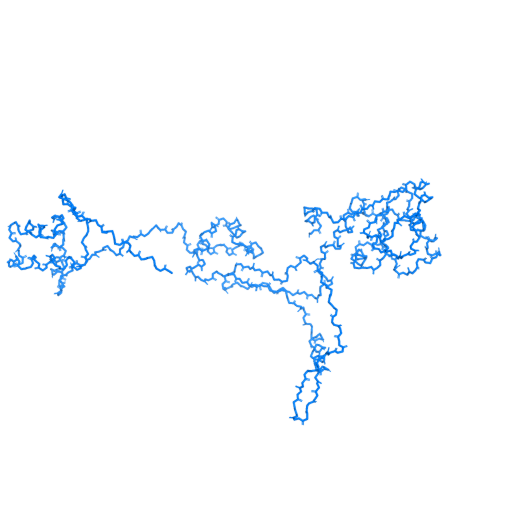 GLY A 1 332 ? 5.941 12.433 -32.082 1.00 87.69 332 GLY A C 1
ATOM 2584 O O . GLY A 1 332 ? 4.719 12.461 -32.251 1.00 87.69 332 GLY A O 1
ATOM 2585 N N . SER A 1 333 ? 6.496 11.738 -31.089 1.00 84.62 333 SER A N 1
ATOM 2586 C CA . SER A 1 333 ? 5.702 11.061 -30.060 1.00 84.62 333 SER A CA 1
ATOM 2587 C C . SER A 1 333 ? 6.302 11.254 -28.671 1.00 84.62 333 SER A C 1
ATOM 2589 O O . SER A 1 333 ? 7.490 11.034 -28.458 1.00 84.62 333 SER A O 1
ATOM 2591 N N . LEU A 1 334 ? 5.444 11.599 -27.709 1.00 76.69 334 LEU A N 1
ATOM 2592 C CA . LEU A 1 334 ? 5.768 11.714 -26.288 1.00 76.69 334 LEU A CA 1
ATOM 2593 C C . LEU A 1 334 ? 4.768 10.888 -25.458 1.00 76.69 334 LEU A C 1
ATOM 2595 O O . LEU A 1 334 ? 3.740 10.442 -25.970 1.00 76.69 334 LEU A O 1
ATOM 2599 N N . ILE A 1 335 ? 5.093 10.665 -24.182 1.00 71.62 335 ILE A N 1
ATOM 2600 C CA . ILE A 1 335 ? 4.307 9.928 -23.177 1.00 71.62 335 ILE A CA 1
ATOM 2601 C C . ILE A 1 335 ? 2.793 10.203 -23.299 1.00 71.62 335 ILE A C 1
ATOM 2603 O O . ILE A 1 335 ? 2.365 11.350 -23.424 1.00 71.62 335 ILE A O 1
ATOM 2607 N N . ARG A 1 336 ? 1.983 9.135 -23.231 1.00 69.62 336 ARG A N 1
ATOM 2608 C CA . ARG A 1 336 ? 0.525 9.152 -23.450 1.00 69.62 336 ARG A CA 1
ATOM 2609 C C . ARG A 1 336 ? -0.304 9.154 -22.155 1.00 69.62 336 ARG A C 1
ATOM 2611 O O . ARG A 1 336 ? 0.234 9.113 -21.051 1.00 69.62 336 ARG A O 1
ATOM 2618 N N . SER A 1 337 ? -1.631 9.204 -22.317 1.00 66.81 337 SER A N 1
ATOM 2619 C CA . SER A 1 337 ? -2.617 9.251 -21.225 1.00 66.81 337 SER A CA 1
ATOM 2620 C C . SER A 1 337 ? -2.596 7.998 -20.322 1.00 66.81 337 SER A C 1
ATOM 2622 O O . SER A 1 337 ? -2.307 6.907 -20.818 1.00 66.81 337 SER A O 1
ATOM 2624 N N . PRO A 1 338 ? -2.936 8.108 -19.018 1.00 65.44 338 PRO A N 1
ATOM 2625 C CA . PRO A 1 338 ? -2.887 6.986 -18.071 1.00 65.44 338 PRO A CA 1
ATOM 2626 C C . PRO A 1 338 ? -3.690 5.740 -18.476 1.00 65.44 338 PRO A C 1
ATOM 2628 O O . PRO A 1 338 ? -3.234 4.631 -18.223 1.00 65.44 338 PRO A O 1
ATOM 2631 N N . SER A 1 339 ? -4.829 5.893 -19.156 1.00 65.38 339 SER A N 1
ATOM 2632 C CA . SER A 1 339 ? -5.652 4.757 -19.607 1.00 65.38 339 SER A CA 1
ATOM 2633 C C . SER A 1 339 ? -4.951 3.885 -20.653 1.00 65.38 339 SER A C 1
ATOM 2635 O O . SER A 1 339 ? -5.117 2.672 -20.676 1.00 65.38 339 SER A O 1
ATOM 2637 N N . GLN A 1 340 ? -4.115 4.482 -21.501 1.00 64.31 340 GLN A N 1
ATOM 2638 C CA . GLN A 1 340 ? -3.332 3.753 -22.506 1.00 64.31 340 GLN A CA 1
ATOM 2639 C C . GLN A 1 340 ? -2.063 3.132 -21.918 1.00 64.31 340 GLN A C 1
ATOM 2641 O O . GLN A 1 340 ? -1.502 2.209 -22.501 1.00 64.31 340 GLN A O 1
ATOM 2646 N N . ILE A 1 341 ? -1.612 3.627 -20.761 1.00 63.97 341 ILE A N 1
ATOM 2647 C CA . ILE A 1 341 ? -0.553 2.984 -19.979 1.00 63.97 341 ILE A CA 1
ATOM 2648 C C . ILE A 1 341 ? -1.082 1.678 -19.379 1.00 63.97 341 ILE A C 1
ATOM 2650 O O . ILE A 1 341 ? -0.365 0.685 -19.400 1.00 63.97 341 ILE A O 1
ATOM 2654 N N . GLU A 1 342 ? -2.328 1.668 -18.897 1.00 62.81 342 GLU A N 1
ATOM 2655 C CA . GLU A 1 342 ? -2.988 0.464 -18.372 1.00 62.81 342 GLU A CA 1
ATOM 2656 C C . GLU A 1 342 ? -3.172 -0.626 -19.429 1.00 62.81 342 GLU A C 1
ATOM 2658 O O . GLU A 1 342 ? -3.017 -1.792 -19.110 1.00 62.81 342 GLU A O 1
ATOM 2663 N N . GLU A 1 343 ? -3.413 -0.272 -20.692 1.00 64.50 343 GLU A N 1
ATOM 2664 C CA . GLU A 1 343 ? -3.557 -1.251 -21.783 1.00 64.50 343 GLU A CA 1
ATOM 2665 C C . GLU A 1 343 ? -2.250 -1.999 -22.123 1.00 64.50 343 GLU A C 1
ATOM 2667 O O . GLU A 1 343 ? -2.272 -3.071 -22.725 1.00 64.50 343 GLU A O 1
ATOM 2672 N N . ARG A 1 344 ? -1.098 -1.416 -21.774 1.00 58.94 344 ARG A N 1
ATOM 2673 C CA . ARG A 1 344 ? 0.231 -2.015 -21.973 1.00 58.94 344 ARG A CA 1
ATOM 2674 C C . ARG A 1 344 ? 0.729 -2.774 -20.735 1.00 58.94 344 ARG A C 1
ATOM 2676 O O . ARG A 1 344 ? 1.743 -3.468 -20.832 1.00 58.94 344 ARG A O 1
ATOM 2683 N N . LEU A 1 345 ? 0.088 -2.574 -19.582 1.00 51.50 345 LEU A N 1
ATOM 2684 C CA . LEU A 1 345 ? 0.376 -3.252 -18.313 1.00 51.50 345 LEU A CA 1
ATOM 2685 C C . LEU A 1 345 ? -0.297 -4.619 -18.272 1.00 51.50 345 LEU A C 1
ATOM 2687 O O . LEU A 1 345 ? 0.352 -5.533 -17.713 1.00 51.50 345 LEU A O 1
#